Protein AF-A0A0P9Z796-F1 (afdb_monomer_lite)

Organism: NCBI:txid264459

Structure (mmCIF, N/CA/C/O backbone):
data_AF-A0A0P9Z796-F1
#
_entry.id   AF-A0A0P9Z796-F1
#
loop_
_atom_site.group_PDB
_atom_site.id
_atom_site.type_symbol
_atom_site.label_atom_id
_atom_site.label_alt_id
_atom_site.label_comp_id
_atom_site.label_asym_id
_atom_site.label_entity_id
_atom_site.label_seq_id
_atom_site.pdbx_PDB_ins_code
_atom_site.Cartn_x
_atom_site.Cartn_y
_atom_site.Cartn_z
_atom_site.occupancy
_atom_site.B_iso_or_equiv
_atom_site.auth_seq_id
_atom_site.auth_comp_id
_atom_site.auth_asym_id
_atom_site.auth_atom_id
_atom_site.pdbx_PDB_model_num
ATOM 1 N N . MET A 1 1 ? 4.044 5.656 -45.413 1.00 40.00 1 MET A N 1
ATOM 2 C CA . MET A 1 1 ? 4.943 5.404 -46.564 1.00 40.00 1 MET A CA 1
ATOM 3 C C . MET A 1 1 ? 6.039 4.350 -46.302 1.00 40.00 1 MET A C 1
ATOM 5 O O . MET A 1 1 ? 6.720 3.994 -47.246 1.00 40.00 1 MET A O 1
ATOM 9 N N . ALA A 1 2 ? 6.211 3.812 -45.079 1.00 45.47 2 ALA A N 1
ATOM 10 C CA . ALA A 1 2 ? 7.347 2.932 -44.734 1.00 45.47 2 ALA A CA 1
ATOM 11 C C . ALA A 1 2 ? 7.088 1.406 -44.809 1.00 45.47 2 ALA A C 1
ATOM 13 O O . ALA A 1 2 ? 8.033 0.627 -44.752 1.00 45.47 2 ALA A O 1
ATOM 14 N N . LEU A 1 3 ? 5.831 0.958 -44.920 1.00 49.03 3 LEU A N 1
ATOM 15 C CA . LEU A 1 3 ? 5.484 -0.473 -44.846 1.00 49.03 3 LEU A CA 1
ATOM 16 C C . LEU A 1 3 ? 5.638 -1.222 -46.181 1.00 49.03 3 LEU A C 1
ATOM 18 O O . LEU A 1 3 ? 5.893 -2.423 -46.188 1.00 49.03 3 LEU A O 1
ATOM 22 N N . THR A 1 4 ? 5.523 -0.532 -47.318 1.00 52.66 4 THR A N 1
ATOM 23 C CA . THR A 1 4 ? 5.583 -1.151 -48.655 1.00 52.66 4 THR A CA 1
ATOM 24 C C . THR A 1 4 ? 7.000 -1.506 -49.107 1.00 52.66 4 THR A C 1
ATOM 26 O O . THR A 1 4 ? 7.158 -2.404 -49.927 1.00 52.66 4 THR A O 1
ATOM 29 N N . SER A 1 5 ? 8.031 -0.869 -48.544 1.00 59.12 5 SER A N 1
ATOM 30 C CA . SER A 1 5 ? 9.447 -1.116 -48.858 1.00 59.12 5 SER A CA 1
ATOM 31 C C . SER A 1 5 ? 10.157 -2.044 -47.861 1.00 59.12 5 SER A C 1
ATOM 33 O O . SER A 1 5 ? 11.366 -2.239 -47.962 1.00 59.12 5 SER A O 1
ATOM 35 N N . ALA A 1 6 ? 9.442 -2.586 -46.869 1.00 61.12 6 ALA A N 1
ATOM 36 C CA . ALA A 1 6 ? 10.023 -3.466 -45.859 1.00 61.12 6 ALA A CA 1
ATOM 37 C C . ALA A 1 6 ? 10.136 -4.920 -46.373 1.00 61.12 6 ALA A C 1
ATOM 39 O O . ALA A 1 6 ? 9.179 -5.420 -46.981 1.00 61.12 6 ALA A O 1
ATOM 40 N N . PRO A 1 7 ? 11.262 -5.623 -46.112 1.00 69.81 7 PRO A N 1
ATOM 41 C CA . PRO A 1 7 ? 11.408 -7.050 -46.407 1.00 69.81 7 PRO A CA 1
ATOM 42 C C . PRO A 1 7 ? 10.243 -7.866 -45.822 1.00 69.81 7 PRO A C 1
ATOM 44 O O . PRO A 1 7 ? 9.742 -7.503 -44.756 1.00 69.81 7 PRO A O 1
ATOM 47 N N . PRO A 1 8 ? 9.819 -8.982 -46.448 1.00 68.44 8 PRO A N 1
ATOM 48 C CA . PRO A 1 8 ? 8.636 -9.738 -46.018 1.00 68.44 8 PRO A CA 1
ATOM 49 C C . PRO A 1 8 ? 8.707 -10.190 -44.549 1.00 68.44 8 PRO A C 1
ATOM 51 O O . PRO A 1 8 ? 7.705 -10.137 -43.850 1.00 68.44 8 PRO A O 1
ATOM 54 N N . VAL A 1 9 ? 9.908 -10.497 -44.046 1.00 71.00 9 VAL A N 1
ATOM 55 C CA . VAL A 1 9 ? 10.183 -10.889 -42.646 1.00 71.00 9 VAL A CA 1
ATOM 56 C C . VAL A 1 9 ? 9.890 -9.768 -41.627 1.00 71.00 9 VAL A C 1
ATOM 58 O O . VAL A 1 9 ? 9.749 -10.019 -40.432 1.00 71.00 9 VAL A O 1
ATOM 61 N N . MET A 1 10 ? 9.803 -8.516 -42.081 1.00 66.44 10 MET A N 1
ATOM 62 C CA . MET A 1 10 ? 9.694 -7.324 -41.231 1.00 66.44 10 MET A CA 1
ATOM 63 C C . MET A 1 10 ? 8.279 -6.749 -41.169 1.00 66.44 10 MET A C 1
ATOM 65 O O . MET A 1 10 ? 8.038 -5.845 -40.372 1.00 66.44 10 MET A O 1
ATOM 69 N N . ARG A 1 11 ? 7.346 -7.259 -41.984 1.00 68.56 11 ARG A N 1
ATOM 70 C CA . ARG A 1 11 ? 5.956 -6.774 -42.028 1.00 68.56 11 ARG A CA 1
ATOM 71 C C . ARG A 1 11 ? 5.172 -7.115 -40.761 1.00 68.56 11 ARG A C 1
ATOM 73 O O . ARG A 1 11 ? 4.346 -6.316 -40.339 1.00 68.56 11 ARG A O 1
ATOM 80 N N . ASP A 1 12 ? 5.520 -8.221 -40.108 1.00 74.31 12 ASP A N 1
ATOM 81 C CA . ASP A 1 12 ? 4.874 -8.686 -38.872 1.00 74.31 12 ASP A CA 1
ATOM 82 C C . ASP A 1 12 ? 5.489 -8.068 -37.602 1.00 74.31 12 ASP A C 1
ATOM 84 O O . ASP A 1 12 ? 5.214 -8.497 -36.480 1.00 74.31 12 ASP A O 1
ATOM 88 N N . LYS A 1 13 ? 6.388 -7.084 -37.745 1.00 73.88 13 LYS A N 1
ATOM 89 C CA . LYS A 1 13 ? 7.077 -6.442 -36.620 1.00 73.88 13 LYS A CA 1
ATOM 90 C C . LYS A 1 13 ? 6.497 -5.051 -36.363 1.00 73.88 13 LYS A C 1
ATOM 92 O O . LYS A 1 13 ? 6.542 -4.183 -37.225 1.00 73.88 13 LYS A O 1
ATOM 97 N N . LEU A 1 14 ? 6.028 -4.829 -35.132 1.00 72.06 14 LEU A N 1
ATOM 98 C CA . LEU A 1 14 ? 5.413 -3.570 -34.679 1.00 72.06 14 LEU A CA 1
ATOM 99 C C . LEU A 1 14 ? 6.369 -2.369 -34.694 1.00 72.06 14 LEU A C 1
ATOM 101 O O . LEU A 1 14 ? 5.973 -1.267 -35.059 1.00 72.06 14 LEU A O 1
ATOM 105 N N . PHE A 1 15 ? 7.630 -2.575 -34.311 1.00 75.56 15 PHE A N 1
ATOM 106 C CA . PHE A 1 15 ? 8.614 -1.499 -34.219 1.00 75.56 15 PHE A CA 1
ATOM 107 C C . PHE A 1 15 ? 9.790 -1.762 -35.164 1.00 75.56 15 PHE A C 1
ATOM 109 O O . PHE A 1 15 ? 10.608 -2.668 -34.945 1.00 75.56 15 PHE A O 1
ATOM 116 N N . ILE A 1 16 ? 9.881 -0.934 -36.206 1.00 80.38 16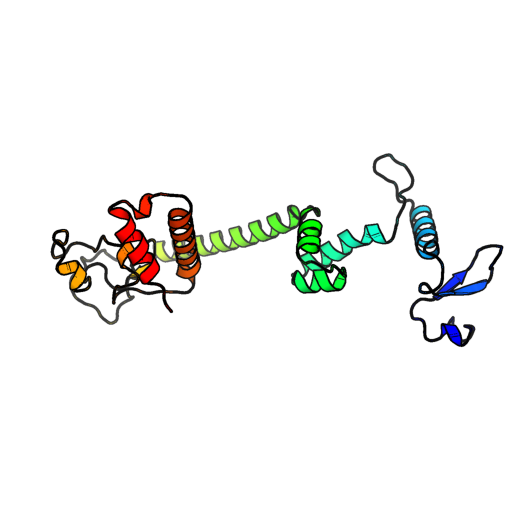 ILE A N 1
ATOM 117 C CA . ILE A 1 16 ? 10.935 -0.946 -37.225 1.00 80.38 16 ILE A CA 1
ATOM 118 C C . ILE A 1 16 ? 11.585 0.437 -37.336 1.00 80.38 16 ILE A C 1
ATOM 120 O O . ILE A 1 16 ? 10.930 1.458 -37.132 1.00 80.38 16 ILE A O 1
ATOM 124 N N . TRP A 1 17 ? 12.873 0.484 -37.672 1.00 76.50 17 TRP A N 1
ATOM 125 C CA . TRP A 1 17 ? 13.576 1.723 -38.004 1.00 76.50 17 TRP A CA 1
ATOM 126 C C . TRP A 1 17 ? 14.488 1.527 -39.210 1.00 76.50 17 TRP A C 1
ATOM 128 O O . TRP A 1 17 ? 14.926 0.418 -39.515 1.00 76.50 17 TRP A O 1
ATOM 138 N N . GLN A 1 18 ? 14.814 2.631 -39.874 1.00 79.06 18 GLN A N 1
ATOM 139 C CA . GLN A 1 18 ? 15.797 2.651 -40.945 1.00 79.06 18 GLN A CA 1
ATOM 140 C C . GLN A 1 18 ? 17.146 3.117 -40.400 1.00 79.06 18 GLN A C 1
ATOM 142 O O . GLN A 1 18 ? 17.256 4.186 -39.797 1.00 79.06 18 GLN A O 1
ATOM 147 N N . SER A 1 19 ? 18.176 2.295 -40.570 1.00 73.44 19 SER A N 1
ATOM 148 C CA . SER A 1 19 ? 19.513 2.596 -40.070 1.00 73.44 19 SER A CA 1
ATOM 149 C C . SER A 1 19 ? 20.192 3.690 -40.902 1.00 73.44 19 SER A C 1
ATOM 151 O O . SER A 1 19 ? 20.239 3.631 -42.130 1.00 73.44 19 SER A O 1
ATOM 153 N N . SER A 1 20 ? 20.779 4.671 -40.214 1.00 72.56 20 SER A N 1
ATOM 154 C CA . SER A 1 20 ? 21.621 5.726 -40.794 1.00 72.56 20 SER A CA 1
ATOM 155 C C . SER A 1 20 ? 23.123 5.437 -40.662 1.00 72.56 20 SER A C 1
ATOM 157 O O . SER A 1 20 ? 23.954 6.258 -41.047 1.00 72.56 20 SER A O 1
ATOM 159 N N . ALA A 1 21 ? 23.504 4.278 -40.112 1.00 70.62 21 ALA A N 1
ATOM 160 C CA . ALA A 1 21 ? 24.903 3.925 -39.900 1.00 70.62 21 ALA A CA 1
ATOM 161 C C . ALA A 1 21 ? 25.614 3.617 -41.225 1.00 70.62 21 ALA A C 1
ATOM 163 O O . ALA A 1 21 ? 25.101 2.863 -42.045 1.00 70.62 21 ALA A O 1
ATOM 164 N N . ARG A 1 22 ? 26.851 4.105 -41.387 1.00 71.50 22 ARG A N 1
ATOM 165 C CA . ARG A 1 22 ? 27.645 4.005 -42.630 1.00 71.50 22 ARG A CA 1
ATOM 166 C C . ARG A 1 22 ? 27.822 2.574 -43.171 1.00 71.50 22 ARG A C 1
ATOM 168 O O . ARG A 1 22 ? 27.920 2.399 -44.374 1.00 71.50 22 ARG A O 1
ATOM 175 N N . LYS A 1 23 ? 27.849 1.561 -42.292 1.00 73.12 23 LYS A N 1
ATOM 176 C CA . LYS A 1 23 ? 27.978 0.129 -42.650 1.00 73.12 23 LYS A CA 1
ATOM 177 C C . LYS A 1 23 ? 26.650 -0.579 -42.951 1.00 73.12 23 LYS A C 1
ATOM 179 O O . LYS A 1 23 ? 26.667 -1.705 -43.417 1.00 73.12 23 LYS A O 1
ATOM 184 N N . SER A 1 24 ? 25.520 0.043 -42.631 1.00 70.25 24 SER A N 1
ATOM 185 C CA . SER A 1 24 ? 24.178 -0.533 -42.791 1.00 70.25 24 SER A CA 1
ATOM 186 C C . SER A 1 24 ? 23.185 0.572 -43.127 1.00 70.25 24 SER A C 1
ATOM 188 O O . SER A 1 24 ? 22.182 0.765 -42.439 1.00 70.25 24 SER A O 1
ATOM 190 N N . PHE A 1 25 ? 23.557 1.402 -44.094 1.00 75.12 25 PHE A N 1
ATOM 191 C CA . PHE A 1 25 ? 22.804 2.588 -44.466 1.00 75.12 25 PHE A CA 1
ATOM 192 C C . PHE A 1 25 ? 21.545 2.161 -45.226 1.00 75.12 25 PHE A C 1
ATOM 194 O O . PHE A 1 25 ? 21.616 1.296 -46.091 1.00 75.12 25 PHE A O 1
ATOM 201 N N . MET A 1 26 ? 20.395 2.735 -44.871 1.00 76.00 26 MET A N 1
ATOM 202 C CA . MET A 1 26 ? 19.070 2.425 -45.428 1.00 76.00 26 MET A CA 1
ATOM 203 C C . MET A 1 26 ? 18.518 1.019 -45.155 1.00 76.00 26 MET A C 1
ATOM 205 O O . MET A 1 26 ? 17.379 0.746 -45.534 1.00 76.00 26 MET A O 1
ATOM 209 N N . GLU A 1 27 ? 19.239 0.163 -44.429 1.00 78.69 27 GLU A N 1
ATOM 210 C CA . GLU A 1 27 ? 18.705 -1.122 -43.978 1.00 78.69 27 GLU A CA 1
ATOM 211 C C . GLU A 1 27 ? 17.573 -0.916 -42.964 1.00 78.69 27 GLU A C 1
ATOM 213 O O . GLU A 1 27 ? 17.738 -0.220 -41.955 1.00 78.69 27 GLU A O 1
ATOM 218 N N . ILE A 1 28 ? 16.430 -1.558 -43.216 1.00 75.94 28 ILE A N 1
ATOM 219 C CA . ILE A 1 28 ? 15.298 -1.593 -42.288 1.00 75.94 28 ILE A CA 1
ATOM 220 C C . ILE A 1 28 ? 15.572 -2.683 -41.251 1.00 75.94 28 ILE A C 1
ATOM 222 O O . ILE A 1 28 ? 15.728 -3.855 -41.593 1.00 75.94 28 ILE A O 1
ATOM 226 N N . LYS A 1 29 ? 15.635 -2.290 -39.979 1.00 74.75 29 LYS A N 1
ATOM 227 C CA . LYS A 1 29 ? 15.889 -3.160 -38.824 1.00 74.75 29 LYS A CA 1
ATOM 228 C C . LYS A 1 29 ? 14.720 -3.090 -37.847 1.00 74.75 29 LYS A C 1
ATOM 230 O O . LYS A 1 29 ? 13.954 -2.133 -37.844 1.00 74.75 29 LYS A O 1
ATOM 235 N N . SER A 1 30 ? 14.558 -4.136 -37.043 1.00 74.00 30 SER A N 1
ATOM 236 C CA . SER A 1 30 ? 13.494 -4.243 -36.047 1.00 74.00 30 SER A CA 1
ATOM 237 C C . SER A 1 30 ? 14.101 -4.101 -34.662 1.00 74.00 30 SER A C 1
ATOM 239 O O . SER A 1 30 ? 15.187 -4.623 -34.406 1.00 74.00 30 SER A O 1
ATOM 241 N N . PHE A 1 31 ? 13.374 -3.457 -33.749 1.00 69.62 31 PHE A N 1
ATOM 242 C CA . PHE A 1 31 ? 13.755 -3.373 -32.332 1.00 69.62 31 PHE A CA 1
ATOM 243 C C . PHE A 1 31 ? 13.781 -4.718 -31.622 1.00 69.62 31 PHE A C 1
ATOM 245 O O . PHE A 1 31 ? 14.478 -4.838 -30.624 1.00 69.62 31 PHE A O 1
ATOM 252 N N . ALA A 1 32 ? 13.140 -5.746 -32.177 1.00 64.06 32 ALA A N 1
ATOM 253 C CA . ALA A 1 32 ? 13.237 -7.102 -31.651 1.00 64.06 32 ALA A CA 1
ATOM 254 C C . ALA A 1 32 ? 14.544 -7.823 -32.035 1.00 64.06 32 ALA A C 1
ATOM 256 O O . ALA A 1 32 ? 14.894 -8.818 -31.414 1.00 64.06 32 ALA A O 1
ATOM 257 N N . THR A 1 33 ? 15.238 -7.382 -33.090 1.00 60.50 33 THR A N 1
ATOM 258 C CA . THR A 1 33 ? 16.370 -8.121 -33.695 1.00 60.50 33 THR A CA 1
ATOM 259 C C . THR A 1 33 ? 17.661 -7.311 -33.732 1.00 60.50 33 THR A C 1
ATOM 261 O O . THR A 1 33 ? 18.749 -7.871 -33.861 1.00 60.50 33 THR A O 1
ATOM 264 N N . GLY A 1 34 ? 17.573 -5.985 -33.640 1.00 59.41 34 GLY A N 1
ATOM 265 C CA . GLY A 1 34 ? 18.746 -5.140 -33.508 1.00 59.41 34 GLY A CA 1
ATOM 266 C C . GLY A 1 34 ? 19.278 -5.184 -32.082 1.00 59.41 34 GLY A C 1
ATOM 267 O O . GLY A 1 34 ? 18.531 -4.967 -31.136 1.00 59.41 34 GLY A O 1
ATOM 268 N N . LYS A 1 35 ? 20.583 -5.448 -31.951 1.00 56.16 35 LYS A N 1
ATOM 269 C CA . LYS A 1 35 ? 21.320 -5.385 -30.680 1.00 56.16 35 LYS A CA 1
ATOM 270 C C . LYS A 1 35 ? 20.951 -4.118 -29.896 1.00 56.16 35 LYS A C 1
ATOM 272 O O . LYS A 1 35 ? 20.776 -3.063 -30.511 1.00 56.16 35 LYS A O 1
ATOM 277 N N . ASP A 1 36 ? 20.935 -4.233 -28.567 1.00 56.09 36 ASP A N 1
ATOM 278 C CA . ASP A 1 36 ? 20.481 -3.289 -27.520 1.00 56.09 36 ASP A CA 1
ATOM 279 C C . ASP A 1 36 ? 20.841 -1.790 -27.674 1.00 56.09 36 ASP A C 1
ATOM 281 O O . ASP A 1 36 ? 20.345 -0.937 -26.940 1.00 56.09 36 ASP A O 1
ATOM 285 N N . GLY A 1 37 ? 21.688 -1.420 -28.634 1.00 63.31 37 GLY A N 1
ATOM 286 C CA . GLY A 1 37 ? 22.164 -0.058 -28.852 1.00 63.31 37 GLY A CA 1
ATOM 287 C C . GLY A 1 37 ? 21.244 0.862 -29.660 1.00 63.31 37 GLY A C 1
ATOM 288 O O . GLY A 1 37 ? 21.399 2.074 -29.560 1.00 63.31 37 GLY A O 1
ATOM 289 N N . ALA A 1 38 ? 20.292 0.363 -30.457 1.00 71.31 38 ALA A N 1
ATOM 290 C CA . ALA A 1 38 ? 19.536 1.232 -31.376 1.00 71.31 38 ALA A CA 1
ATOM 291 C C . ALA A 1 38 ? 18.620 2.243 -30.665 1.00 71.31 38 ALA A C 1
ATOM 293 O O . ALA A 1 38 ? 18.607 3.428 -31.004 1.00 71.31 38 ALA A O 1
ATOM 294 N N . LEU A 1 39 ? 17.902 1.781 -29.638 1.00 74.25 39 LEU A N 1
ATOM 295 C CA . LEU A 1 39 ? 17.101 2.631 -28.755 1.00 74.25 39 LEU A CA 1
ATOM 296 C C . LEU A 1 39 ? 17.990 3.621 -27.993 1.00 74.25 39 LEU A C 1
ATOM 298 O O . LEU A 1 39 ? 17.670 4.804 -27.931 1.00 74.25 39 LEU A O 1
ATOM 302 N N . GLY A 1 40 ? 19.139 3.166 -27.487 1.00 75.62 40 GLY A N 1
ATOM 303 C CA . GLY A 1 40 ? 20.108 4.032 -26.812 1.00 75.62 40 GLY A CA 1
ATOM 304 C C . GLY A 1 40 ? 20.631 5.155 -27.712 1.00 75.62 40 GLY A C 1
ATOM 305 O O . GLY A 1 40 ? 20.636 6.313 -27.310 1.00 75.62 40 GLY A O 1
ATOM 306 N N . VAL A 1 41 ? 20.993 4.845 -28.961 1.00 76.50 41 VAL A N 1
ATOM 307 C CA . VAL A 1 41 ? 21.469 5.838 -29.940 1.00 76.50 41 VAL A CA 1
ATOM 308 C C . VAL A 1 41 ? 20.374 6.845 -30.293 1.00 76.50 41 VAL A C 1
ATOM 310 O O . VAL A 1 41 ? 20.639 8.046 -30.350 1.00 76.50 41 VAL A O 1
ATOM 313 N N . ALA A 1 42 ? 19.138 6.384 -30.501 1.00 78.75 42 ALA A N 1
ATOM 314 C CA . ALA A 1 42 ? 18.012 7.265 -30.799 1.00 78.75 42 ALA A CA 1
ATOM 315 C C . ALA A 1 42 ? 17.717 8.231 -29.638 1.00 78.75 42 ALA A C 1
ATOM 317 O O . ALA A 1 42 ? 17.533 9.431 -29.862 1.00 78.75 42 ALA A O 1
ATOM 318 N N . PHE A 1 43 ? 17.729 7.729 -28.401 1.00 81.00 43 PHE A N 1
ATOM 319 C CA . PHE A 1 43 ? 17.504 8.531 -27.200 1.00 81.00 43 PHE A CA 1
ATOM 320 C C . PHE A 1 43 ? 18.656 9.502 -26.916 1.00 81.00 43 PHE A C 1
ATOM 322 O O . PHE A 1 43 ? 18.400 10.663 -26.601 1.00 81.00 43 PHE A O 1
ATOM 329 N N . ALA A 1 44 ? 19.908 9.088 -27.123 1.00 78.88 44 ALA A N 1
ATOM 330 C CA . ALA A 1 44 ? 21.067 9.971 -27.012 1.00 78.88 44 ALA A CA 1
ATOM 331 C C . ALA A 1 44 ? 21.015 11.109 -28.049 1.00 78.88 44 ALA A C 1
ATOM 333 O O . ALA A 1 44 ? 21.225 12.278 -27.720 1.00 78.88 44 ALA A O 1
ATOM 334 N N . ALA A 1 45 ? 20.660 10.796 -29.300 1.00 80.94 45 ALA A N 1
ATOM 335 C CA . ALA A 1 45 ? 20.469 11.802 -30.344 1.00 80.94 45 ALA A CA 1
ATOM 336 C C . ALA A 1 45 ? 19.292 12.743 -30.035 1.00 80.94 45 ALA A C 1
ATOM 338 O O . ALA A 1 45 ? 19.350 13.938 -30.333 1.00 80.94 45 ALA A O 1
ATOM 339 N N . TYR A 1 46 ? 18.215 12.229 -29.436 1.00 84.06 46 TYR A N 1
ATOM 340 C CA . TYR A 1 46 ? 17.094 13.045 -28.975 1.00 84.06 46 TYR A CA 1
ATOM 341 C C . TYR A 1 46 ? 17.505 13.997 -27.845 1.00 84.06 46 TYR A C 1
ATOM 343 O O . TYR A 1 46 ? 17.262 15.198 -27.959 1.00 84.06 46 TYR A O 1
ATOM 351 N N . GLY A 1 47 ? 18.201 13.496 -26.821 1.00 84.06 47 GLY A N 1
ATOM 352 C CA . GLY A 1 47 ? 18.678 14.305 -25.698 1.00 84.06 47 GLY A CA 1
ATOM 353 C C . GLY A 1 47 ? 19.629 15.418 -26.132 1.00 84.06 47 GLY A C 1
ATOM 354 O O . GLY A 1 47 ? 19.451 16.565 -25.728 1.00 84.06 47 GLY A O 1
ATOM 355 N N . LYS A 1 48 ? 20.554 15.122 -27.056 1.00 82.75 48 LYS A N 1
ATOM 356 C CA . LYS A 1 48 ? 21.458 16.129 -27.631 1.00 82.75 48 LYS A CA 1
ATOM 357 C C . LYS A 1 48 ? 20.712 17.209 -28.419 1.00 82.75 48 LYS A C 1
ATOM 359 O O . LYS A 1 48 ? 21.044 18.381 -28.298 1.00 82.75 48 LYS A O 1
ATOM 364 N N . ARG A 1 49 ? 19.698 16.838 -29.212 1.00 84.94 49 ARG A N 1
ATOM 365 C CA . ARG A 1 49 ? 18.888 17.805 -29.981 1.00 84.94 49 ARG A CA 1
ATOM 366 C C . ARG A 1 49 ? 18.044 18.715 -29.095 1.00 84.94 49 ARG A C 1
ATOM 368 O O . ARG A 1 49 ? 17.823 19.862 -29.460 1.00 84.94 49 ARG A O 1
ATOM 375 N N . LYS A 1 50 ? 17.537 18.195 -27.976 1.00 85.88 50 LYS A N 1
ATOM 376 C CA . LYS A 1 50 ? 16.715 18.955 -27.025 1.00 85.88 50 LYS A CA 1
ATOM 377 C C . LYS A 1 50 ? 17.531 19.683 -25.957 1.00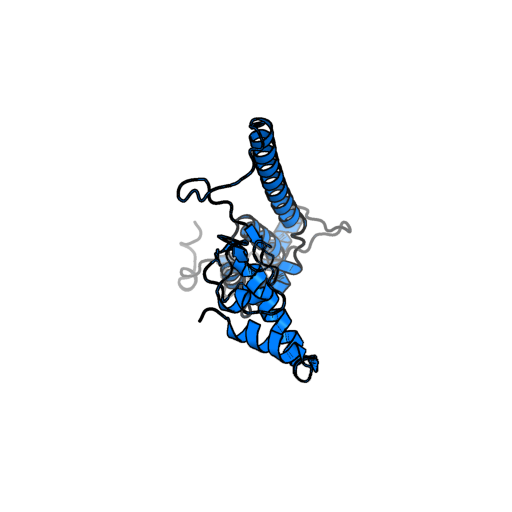 85.88 50 LYS A C 1
ATOM 379 O O . LYS A 1 50 ? 16.954 20.470 -25.220 1.00 85.88 50 LYS A O 1
ATOM 384 N N . GLY A 1 51 ? 18.845 19.456 -25.902 1.00 84.31 51 GLY A N 1
ATOM 385 C CA . GLY A 1 51 ? 19.739 20.137 -24.970 1.00 84.31 51 GLY A CA 1
ATOM 386 C C . GLY A 1 51 ? 19.504 19.748 -23.511 1.00 84.31 51 GLY A C 1
ATOM 387 O O . GLY A 1 51 ? 19.651 20.595 -22.639 1.00 84.31 51 GLY A O 1
ATOM 388 N N . PHE A 1 52 ? 19.114 18.498 -23.231 1.00 85.12 52 PHE A N 1
ATOM 389 C CA . PHE A 1 52 ? 18.951 18.054 -21.845 1.00 85.12 52 PHE A CA 1
ATOM 390 C C . PHE A 1 52 ? 20.304 18.007 -21.137 1.00 85.12 52 PHE A C 1
ATOM 392 O O . PHE A 1 52 ? 21.215 17.307 -21.586 1.00 85.12 52 PHE A O 1
ATOM 399 N N . MET A 1 53 ? 20.400 18.720 -20.018 1.00 84.06 53 MET A N 1
ATOM 400 C CA . MET A 1 53 ? 21.576 18.753 -19.155 1.00 84.06 53 MET A CA 1
ATOM 401 C C . MET A 1 53 ? 21.266 18.071 -17.823 1.00 84.06 53 MET A C 1
ATOM 403 O O . MET A 1 53 ? 20.111 18.013 -1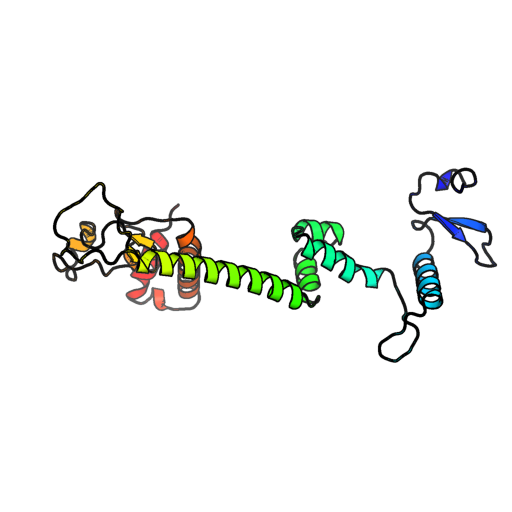7.397 1.00 84.06 53 MET A O 1
ATOM 407 N N . ASP A 1 54 ? 22.287 17.512 -17.190 1.00 81.62 54 ASP A N 1
ATOM 408 C CA . ASP A 1 54 ? 22.221 17.035 -15.816 1.00 81.62 54 ASP A CA 1
ATOM 409 C C . ASP A 1 54 ? 22.445 18.178 -14.812 1.00 81.62 54 ASP A C 1
ATOM 411 O O . ASP A 1 54 ? 22.709 19.326 -15.181 1.00 81.62 54 ASP A O 1
ATOM 415 N N . SER A 1 55 ? 22.353 17.858 -13.521 1.00 81.00 55 SER A N 1
ATOM 416 C CA . SER A 1 55 ? 22.547 18.813 -12.423 1.00 81.00 55 SER A CA 1
ATOM 417 C C . SER A 1 55 ? 23.954 19.425 -12.368 1.00 81.00 55 SER A C 1
ATOM 419 O O . SER A 1 55 ? 24.148 20.433 -11.696 1.00 81.00 55 SER A O 1
ATOM 421 N N . ASN A 1 56 ? 24.924 18.840 -13.075 1.00 82.12 56 ASN A N 1
ATOM 422 C CA . ASN A 1 56 ? 26.312 19.290 -13.146 1.00 82.12 56 ASN A CA 1
ATOM 423 C C . ASN A 1 56 ? 26.603 20.055 -14.452 1.00 82.12 56 ASN A C 1
ATOM 425 O O . ASN A 1 56 ? 27.759 20.370 -14.739 1.00 82.12 56 ASN A O 1
ATOM 429 N N . GLY A 1 57 ? 25.574 20.335 -15.262 1.00 80.38 57 GLY A N 1
ATOM 430 C CA . GLY A 1 57 ? 25.699 21.031 -16.543 1.00 80.38 57 GLY A CA 1
ATOM 431 C C . GLY A 1 57 ? 26.261 20.173 -17.681 1.00 80.38 57 GLY A C 1
ATOM 432 O O . GLY A 1 57 ? 26.626 20.716 -18.723 1.00 80.38 57 GLY A O 1
ATOM 433 N N . GLN A 1 58 ? 26.344 18.851 -17.511 1.00 82.25 58 GLN A N 1
ATOM 434 C CA . GLN A 1 58 ? 26.796 17.919 -18.545 1.00 82.25 58 GLN A CA 1
ATOM 435 C C . GLN A 1 58 ? 25.615 17.379 -19.363 1.00 82.25 58 GLN A C 1
ATOM 437 O O . GLN A 1 58 ? 24.491 17.317 -18.863 1.00 82.25 58 GLN A O 1
ATOM 442 N N . PRO A 1 59 ? 25.832 16.932 -20.614 1.00 78.19 59 PRO A N 1
ATOM 443 C CA . PRO A 1 59 ? 24.775 16.341 -21.428 1.00 78.19 59 PRO A CA 1
ATOM 444 C C . PRO A 1 59 ? 24.148 15.112 -20.756 1.00 78.19 59 PRO A C 1
ATOM 446 O O . PRO A 1 59 ? 24.828 14.129 -20.454 1.00 78.19 59 PRO A O 1
ATOM 449 N N . LEU A 1 60 ? 22.829 15.141 -20.571 1.00 80.75 60 LEU A N 1
ATOM 450 C CA . LEU A 1 60 ? 22.094 14.068 -19.913 1.00 80.75 60 LEU A CA 1
ATOM 451 C C . LEU A 1 60 ? 22.103 12.800 -20.778 1.00 80.75 60 LEU A C 1
ATOM 453 O O . LEU A 1 60 ? 21.546 12.777 -21.880 1.00 80.75 60 LEU A O 1
ATOM 457 N N . ASN A 1 61 ? 22.670 11.707 -20.258 1.00 76.31 61 ASN A N 1
ATOM 458 C CA . ASN A 1 61 ? 22.584 10.401 -20.911 1.00 76.31 61 ASN A CA 1
ATOM 459 C C . ASN A 1 61 ? 21.171 9.813 -20.743 1.00 76.31 61 ASN A C 1
ATOM 461 O O . ASN A 1 61 ? 20.870 9.106 -19.775 1.00 76.31 61 ASN A O 1
ATOM 465 N N . LEU A 1 62 ? 20.282 10.167 -21.671 1.00 79.00 62 LEU A N 1
ATOM 466 C CA . LEU A 1 62 ? 18.898 9.718 -21.683 1.00 79.00 62 LEU A CA 1
ATOM 467 C C . LEU A 1 62 ? 18.830 8.257 -22.146 1.00 79.00 62 LEU A C 1
ATOM 469 O O . LEU A 1 62 ? 19.158 7.938 -23.287 1.00 79.00 62 LEU A O 1
ATOM 473 N N . THR A 1 63 ? 18.363 7.372 -21.269 1.00 78.81 63 THR A N 1
ATOM 474 C CA . THR A 1 63 ? 18.095 5.967 -21.596 1.00 78.81 63 THR A CA 1
ATOM 475 C C . THR A 1 63 ? 16.602 5.668 -21.458 1.00 78.81 63 THR A C 1
ATOM 477 O O . THR A 1 63 ? 15.937 6.285 -20.624 1.00 78.81 63 THR A O 1
ATOM 480 N N . PRO A 1 64 ? 16.050 4.696 -22.211 1.00 76.38 64 PRO A N 1
ATOM 481 C CA . PRO A 1 64 ? 14.635 4.327 -22.100 1.00 76.38 64 PRO A CA 1
ATOM 482 C C . PRO A 1 64 ? 14.216 3.937 -20.675 1.00 76.38 64 PRO A C 1
ATOM 484 O O . PRO A 1 64 ? 13.096 4.204 -20.253 1.00 76.38 64 PRO A O 1
ATOM 487 N N . ALA A 1 65 ? 15.134 3.352 -19.898 1.00 79.19 65 ALA A N 1
ATOM 488 C CA . ALA A 1 65 ? 14.887 2.978 -18.509 1.00 79.19 65 ALA A CA 1
ATOM 489 C C . ALA A 1 65 ? 14.561 4.183 -17.606 1.00 79.19 65 ALA A C 1
ATOM 491 O O . ALA A 1 65 ? 13.813 4.022 -16.645 1.00 79.19 65 ALA A O 1
ATOM 492 N N . ARG A 1 66 ? 15.061 5.387 -17.928 1.00 78.69 66 ARG A N 1
ATOM 493 C CA . ARG A 1 66 ? 14.780 6.616 -17.165 1.00 78.69 66 ARG A CA 1
ATOM 494 C C . ARG A 1 66 ? 13.349 7.125 -17.323 1.00 78.69 66 ARG A C 1
ATOM 496 O O . ARG A 1 66 ? 12.930 7.937 -16.512 1.00 78.69 66 ARG A O 1
ATOM 503 N N . LEU A 1 67 ? 12.607 6.651 -18.324 1.00 83.75 67 LEU A N 1
ATOM 504 C CA . LEU A 1 67 ? 11.192 6.993 -18.488 1.00 83.75 67 LEU A CA 1
ATOM 505 C C . LEU A 1 67 ? 10.269 6.136 -17.617 1.00 83.75 67 LEU A C 1
ATOM 507 O O . LEU A 1 67 ? 9.124 6.520 -17.396 1.00 83.75 67 LEU A O 1
ATOM 511 N N . ARG A 1 68 ? 10.747 4.985 -17.117 1.00 85.25 68 ARG A N 1
ATOM 512 C CA . ARG A 1 68 ? 9.922 4.078 -16.308 1.00 85.25 68 ARG A CA 1
ATOM 513 C C . ARG A 1 68 ? 9.376 4.754 -15.047 1.00 85.25 68 ARG A C 1
ATOM 515 O O . ARG A 1 68 ? 8.173 4.649 -14.862 1.00 85.25 68 ARG A O 1
ATOM 522 N N . PRO A 1 69 ? 10.173 5.481 -14.235 1.00 84.12 69 PRO A N 1
ATOM 523 C CA . PRO A 1 69 ? 9.640 6.146 -13.049 1.00 84.12 69 PRO A CA 1
ATOM 524 C C . PRO A 1 69 ? 8.498 7.106 -13.381 1.00 84.12 69 PRO A C 1
ATOM 526 O O . PRO A 1 69 ? 7.436 6.989 -12.794 1.00 84.12 69 PRO A O 1
ATOM 529 N N . SER A 1 70 ? 8.668 7.976 -14.384 1.00 83.06 70 SER A N 1
ATOM 530 C CA . SER A 1 70 ? 7.630 8.932 -14.796 1.00 83.06 70 SER A CA 1
ATOM 531 C C . SER A 1 70 ? 6.350 8.247 -15.272 1.00 83.06 70 SER A C 1
ATOM 533 O O . SER A 1 70 ? 5.258 8.683 -14.928 1.00 83.06 70 SER A O 1
ATOM 535 N N . PHE A 1 71 ? 6.480 7.157 -16.030 1.00 88.25 71 PHE A N 1
ATOM 536 C CA . PHE A 1 71 ? 5.330 6.373 -16.468 1.00 88.25 71 PHE A CA 1
ATOM 537 C C . PHE A 1 71 ? 4.610 5.705 -15.290 1.00 88.25 71 PHE A C 1
ATOM 539 O O . PHE A 1 71 ? 3.386 5.714 -15.238 1.00 88.25 71 PHE A O 1
ATOM 546 N N . ILE A 1 72 ? 5.346 5.163 -14.315 1.00 88.06 72 ILE A N 1
ATOM 547 C CA . ILE A 1 72 ? 4.723 4.574 -13.125 1.00 88.06 72 ILE A CA 1
ATOM 548 C C . ILE A 1 72 ? 4.088 5.643 -12.234 1.00 88.06 72 ILE A C 1
ATOM 550 O O . ILE A 1 72 ? 3.004 5.395 -11.716 1.00 88.06 72 ILE A O 1
ATOM 554 N N . SER A 1 73 ? 4.685 6.831 -12.108 1.00 84.12 73 SER A N 1
ATOM 555 C CA . SER A 1 73 ? 4.058 7.958 -11.410 1.00 84.12 73 SER A CA 1
ATOM 556 C C . SER A 1 73 ? 2.679 8.280 -11.984 1.00 84.12 73 SER A C 1
ATOM 558 O O . SER A 1 73 ? 1.724 8.381 -11.226 1.00 84.12 73 SER A O 1
ATOM 560 N N . GLU A 1 74 ? 2.545 8.334 -13.311 1.00 86.81 74 GLU A N 1
ATOM 561 C CA . GLU A 1 74 ? 1.260 8.574 -13.982 1.00 86.81 74 GLU A CA 1
ATOM 562 C C . GLU A 1 74 ? 0.228 7.464 -13.698 1.00 86.81 74 GLU A C 1
ATOM 564 O O . GLU A 1 74 ? -0.961 7.738 -13.536 1.00 86.81 74 GLU A O 1
ATOM 569 N N . LEU A 1 75 ? 0.658 6.199 -13.613 1.00 90.19 75 LEU A N 1
ATOM 570 C CA . LEU A 1 75 ? -0.232 5.085 -13.259 1.00 90.19 75 LEU A CA 1
ATOM 571 C C . LEU A 1 75 ? -0.688 5.157 -11.796 1.00 90.19 75 LEU A C 1
ATOM 573 O O . LEU A 1 75 ? -1.853 4.897 -11.505 1.00 90.19 75 LEU A O 1
ATOM 577 N N . VAL A 1 76 ? 0.214 5.530 -10.887 1.00 87.12 76 VAL A N 1
ATOM 578 C CA . VAL A 1 76 ? -0.101 5.713 -9.463 1.00 87.12 76 VAL A CA 1
ATOM 579 C C . VAL A 1 76 ? -1.061 6.889 -9.265 1.00 87.12 76 VAL A C 1
ATOM 581 O O . VAL A 1 76 ? -2.007 6.783 -8.488 1.00 87.12 76 VAL A O 1
ATOM 584 N N . GLU A 1 77 ? -0.875 7.989 -9.999 1.00 83.94 77 GLU A N 1
ATOM 585 C CA . GLU A 1 77 ? -1.792 9.138 -9.988 1.00 83.94 77 GLU A CA 1
ATOM 586 C C . GLU A 1 77 ? -3.202 8.776 -10.465 1.00 83.94 77 GLU A C 1
ATOM 588 O O . GLU A 1 77 ? -4.177 9.338 -9.975 1.00 83.94 77 GLU A O 1
ATOM 593 N N . ARG A 1 78 ? -3.318 7.815 -11.387 1.00 88.44 78 ARG A N 1
ATOM 594 C CA . ARG A 1 78 ? -4.597 7.290 -11.890 1.00 88.44 78 ARG A CA 1
ATOM 595 C C . ARG A 1 78 ? -5.212 6.191 -11.022 1.00 88.44 78 ARG A C 1
ATOM 597 O O . ARG A 1 78 ? -6.162 5.552 -11.465 1.00 88.44 78 ARG A O 1
ATOM 604 N N . ASP A 1 79 ? -4.671 5.948 -9.829 1.00 86.25 79 ASP A N 1
ATOM 605 C CA . ASP A 1 79 ? -5.154 4.919 -8.900 1.00 86.25 79 ASP A CA 1
ATOM 606 C C . ASP A 1 79 ? -5.179 3.499 -9.500 1.00 86.25 79 ASP A C 1
ATOM 608 O O . ASP A 1 79 ? -6.002 2.654 -9.146 1.00 86.25 79 ASP A O 1
ATOM 612 N N . VAL A 1 80 ? -4.236 3.206 -10.403 1.00 91.06 80 VAL A N 1
ATOM 613 C CA . VAL A 1 80 ? -4.074 1.861 -10.968 1.00 91.06 80 VAL A CA 1
ATOM 614 C C . VAL A 1 80 ? -3.608 0.900 -9.866 1.00 91.06 80 VAL A C 1
ATOM 616 O O . VAL A 1 80 ? -2.652 1.206 -9.143 1.00 91.06 80 VAL A O 1
ATOM 619 N N . PRO A 1 81 ? -4.221 -0.290 -9.721 1.00 91.50 81 PRO A N 1
ATOM 620 C CA . PRO A 1 81 ? -3.860 -1.213 -8.656 1.00 91.50 81 PRO A CA 1
ATOM 621 C C . PRO A 1 81 ? -2.424 -1.726 -8.815 1.00 91.50 81 PRO A C 1
ATOM 623 O O . PRO A 1 81 ? -1.950 -2.034 -9.911 1.00 91.50 81 PRO A O 1
ATOM 626 N N . VAL A 1 82 ? -1.735 -1.916 -7.686 1.00 90.12 82 VAL A N 1
ATOM 627 C CA . VAL A 1 82 ? -0.314 -2.322 -7.643 1.00 90.12 82 VAL A CA 1
ATOM 628 C C . VAL A 1 82 ? -0.051 -3.628 -8.405 1.00 90.12 82 VAL A C 1
ATOM 630 O O . VAL A 1 82 ? 1.017 -3.810 -8.986 1.00 90.12 82 VAL A O 1
ATOM 633 N N . ARG A 1 83 ? -1.033 -4.537 -8.458 1.00 91.00 83 ARG A N 1
ATOM 634 C CA . ARG A 1 83 ? -0.928 -5.799 -9.207 1.00 91.00 83 ARG A CA 1
ATOM 635 C C . ARG A 1 83 ? -0.893 -5.585 -10.725 1.00 91.00 83 ARG A C 1
ATOM 637 O O . ARG A 1 83 ? -0.177 -6.303 -11.418 1.00 91.00 83 ARG A O 1
ATOM 644 N N . GLU A 1 84 ? -1.622 -4.600 -11.242 1.00 93.00 84 GLU A N 1
ATOM 645 C CA . GLU A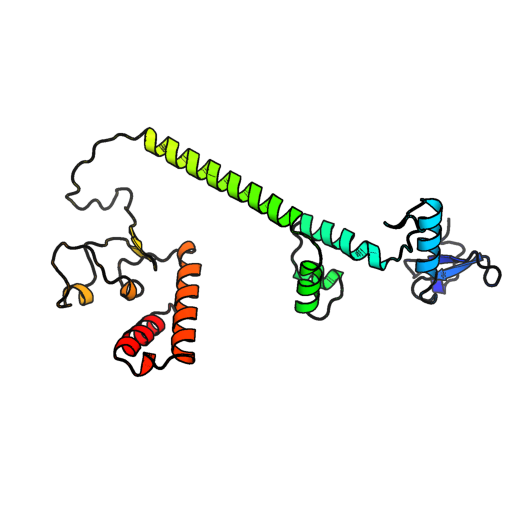 1 84 ? -1.549 -4.217 -12.658 1.00 93.00 84 GLU A CA 1
ATOM 646 C C . GLU A 1 84 ? -0.225 -3.521 -12.961 1.00 93.00 84 GLU A C 1
ATOM 648 O O . GLU A 1 84 ? 0.441 -3.862 -13.937 1.00 93.00 84 GLU A O 1
ATOM 653 N N . ILE A 1 85 ? 0.223 -2.634 -12.068 1.00 91.75 85 ILE A N 1
ATOM 654 C CA . ILE A 1 85 ? 1.547 -2.004 -12.158 1.00 91.75 85 ILE A CA 1
ATOM 655 C C . ILE A 1 85 ? 2.654 -3.072 -12.198 1.00 91.75 85 ILE A C 1
ATOM 657 O O . ILE A 1 85 ? 3.569 -2.985 -13.018 1.00 91.75 85 ILE A O 1
ATOM 661 N N . GLN A 1 86 ? 2.551 -4.119 -11.373 1.00 93.25 86 GLN A N 1
ATOM 662 C CA . GLN A 1 86 ? 3.472 -5.259 -11.383 1.00 93.25 86 GLN A CA 1
ATOM 663 C C . GLN A 1 86 ? 3.508 -5.952 -12.755 1.00 93.25 86 GLN A C 1
ATOM 665 O O . GLN A 1 86 ? 4.595 -6.242 -13.264 1.00 93.25 86 GLN A O 1
ATOM 670 N N . LEU A 1 87 ? 2.339 -6.228 -13.346 1.00 92.50 87 LEU A N 1
ATOM 671 C CA . LEU A 1 87 ? 2.227 -6.867 -14.661 1.00 92.50 87 LEU A CA 1
ATOM 672 C C . LEU A 1 87 ? 2.848 -5.999 -15.760 1.00 92.50 87 LEU A C 1
ATOM 674 O O . LEU A 1 87 ? 3.615 -6.504 -16.576 1.00 92.50 87 LEU A O 1
ATOM 678 N N . ILE A 1 88 ? 2.575 -4.694 -15.738 1.00 90.75 88 ILE A N 1
ATOM 679 C CA . ILE A 1 88 ? 3.107 -3.715 -16.694 1.00 90.75 88 ILE A CA 1
ATOM 680 C C . ILE A 1 88 ? 4.636 -3.610 -16.596 1.00 90.75 88 ILE A C 1
ATOM 682 O O . ILE A 1 88 ? 5.325 -3.536 -17.614 1.00 90.75 88 ILE A O 1
ATOM 686 N N . LEU A 1 89 ? 5.185 -3.636 -15.379 1.00 89.06 89 LEU A N 1
ATOM 687 C CA . LEU A 1 89 ? 6.631 -3.631 -15.142 1.00 89.06 89 LEU A CA 1
ATOM 688 C C . LEU A 1 89 ? 7.304 -4.975 -15.457 1.00 89.06 89 LEU A C 1
ATOM 690 O O . LEU A 1 89 ? 8.529 -5.032 -15.570 1.00 89.06 89 LEU A O 1
ATOM 694 N N . GLY A 1 90 ? 6.530 -6.054 -15.591 1.00 90.75 90 GLY A N 1
ATOM 695 C CA . GLY A 1 90 ? 7.053 -7.405 -15.783 1.00 90.75 90 GLY A CA 1
ATOM 696 C C . GLY A 1 90 ? 7.789 -7.945 -14.553 1.00 90.75 90 GLY A C 1
ATOM 697 O O . GLY A 1 90 ? 8.688 -8.777 -14.677 1.00 90.75 90 GLY A O 1
ATOM 698 N N . HIS A 1 91 ? 7.453 -7.462 -13.354 1.00 93.75 91 HIS A N 1
ATOM 699 C CA . HIS A 1 91 ? 8.080 -7.924 -12.121 1.00 93.75 91 HIS A CA 1
ATOM 700 C C . HIS A 1 91 ? 7.510 -9.279 -11.693 1.00 93.75 91 HIS A C 1
ATOM 702 O O . HIS A 1 91 ? 6.312 -9.432 -11.448 1.00 93.75 91 HIS A O 1
ATOM 708 N N . LYS A 1 92 ? 8.393 -10.268 -11.532 1.00 92.88 92 LYS A N 1
ATOM 709 C CA . LYS A 1 92 ? 8.011 -11.618 -11.092 1.00 92.88 92 LYS A CA 1
ATOM 710 C C . LYS A 1 92 ? 7.408 -11.630 -9.683 1.00 92.88 92 LYS A C 1
ATOM 712 O O . LYS A 1 92 ? 6.468 -12.374 -9.422 1.00 92.88 92 LYS A O 1
ATOM 717 N N . HIS A 1 93 ? 7.954 -10.807 -8.796 1.00 94.12 93 HIS A N 1
ATOM 718 C CA . HIS A 1 93 ? 7.635 -10.767 -7.374 1.00 94.12 93 HIS A CA 1
ATOM 719 C C . HIS A 1 93 ? 6.993 -9.423 -7.015 1.00 94.12 93 HIS A C 1
ATOM 721 O O . HIS A 1 93 ? 7.419 -8.372 -7.507 1.00 94.12 93 HIS A O 1
ATOM 727 N N . ILE A 1 94 ? 5.958 -9.452 -6.173 1.00 91.94 94 ILE A N 1
ATOM 728 C CA . ILE A 1 94 ? 5.242 -8.237 -5.759 1.00 91.94 94 ILE A CA 1
ATOM 729 C C . ILE A 1 94 ? 6.144 -7.351 -4.896 1.00 91.94 94 ILE A C 1
ATOM 731 O O . ILE A 1 94 ? 6.131 -6.133 -5.040 1.00 91.94 94 ILE A O 1
ATOM 735 N N . GLU A 1 95 ? 7.021 -7.965 -4.104 1.00 93.06 95 GLU A N 1
ATOM 736 C CA . GLU A 1 95 ? 8.008 -7.307 -3.253 1.00 93.06 95 GLU A CA 1
ATOM 737 C C . GLU A 1 95 ? 8.945 -6.413 -4.073 1.00 93.06 95 GLU A C 1
ATOM 739 O O . GLU A 1 95 ? 9.302 -5.321 -3.646 1.00 93.06 95 GLU A O 1
ATOM 744 N N . THR A 1 96 ? 9.300 -6.832 -5.295 1.00 90.25 96 THR A N 1
ATOM 745 C CA . THR A 1 96 ? 10.117 -6.022 -6.215 1.00 90.25 96 THR A CA 1
ATOM 746 C C . THR A 1 96 ? 9.374 -4.775 -6.683 1.00 90.25 96 THR A C 1
ATOM 748 O O . THR A 1 96 ? 9.983 -3.726 -6.867 1.00 90.25 96 THR A O 1
ATOM 751 N N . THR A 1 97 ? 8.058 -4.879 -6.868 1.00 90.69 97 THR A N 1
ATOM 752 C CA . THR A 1 97 ? 7.215 -3.745 -7.264 1.00 90.69 97 THR A CA 1
ATOM 753 C C . THR A 1 97 ? 7.037 -2.778 -6.107 1.00 90.69 97 THR A C 1
ATOM 755 O O . THR A 1 97 ? 7.230 -1.586 -6.303 1.00 90.69 97 THR A O 1
ATOM 758 N N . LEU A 1 98 ? 6.764 -3.285 -4.904 1.00 89.44 98 LEU A N 1
ATOM 759 C CA . LEU A 1 98 ? 6.653 -2.469 -3.695 1.00 89.44 98 LEU A CA 1
ATOM 760 C C . LEU A 1 98 ? 7.964 -1.732 -3.400 1.00 89.44 98 LEU A C 1
ATOM 762 O O . LEU A 1 98 ? 7.969 -0.511 -3.343 1.00 89.44 98 LEU A O 1
ATOM 766 N N . ALA A 1 99 ? 9.100 -2.435 -3.382 1.00 86.81 99 ALA A N 1
ATOM 767 C CA . ALA A 1 99 ? 10.405 -1.807 -3.171 1.00 86.81 99 ALA A CA 1
ATOM 768 C C . ALA A 1 99 ? 10.783 -0.799 -4.275 1.00 86.81 99 ALA A C 1
ATOM 770 O O . ALA A 1 99 ? 11.568 0.120 -4.041 1.00 86.81 99 ALA A O 1
ATOM 771 N N . TYR A 1 100 ? 10.272 -0.979 -5.498 1.00 85.00 100 TYR A N 1
ATOM 772 C CA . TYR A 1 100 ? 10.451 -0.014 -6.582 1.00 85.00 100 TYR A CA 1
ATOM 773 C C . TYR A 1 100 ? 9.594 1.240 -6.373 1.00 85.00 100 TYR A C 1
ATOM 775 O O . TYR A 1 100 ? 10.104 2.344 -6.551 1.00 85.00 100 TYR A O 1
ATOM 783 N N . LEU A 1 101 ? 8.330 1.071 -5.968 1.00 86.50 101 LEU A N 1
ATOM 784 C CA . LEU A 1 101 ? 7.417 2.163 -5.626 1.00 86.50 101 LEU A CA 1
ATOM 785 C C . LEU A 1 101 ? 7.922 2.962 -4.418 1.00 86.50 101 LEU A C 1
ATOM 787 O O . LEU A 1 101 ? 7.945 4.182 -4.489 1.00 86.50 101 LEU A O 1
ATOM 791 N N . ASP A 1 102 ? 8.425 2.296 -3.377 1.00 83.25 102 ASP A N 1
ATOM 792 C CA . ASP A 1 102 ? 8.949 2.939 -2.162 1.00 83.25 102 ASP A CA 1
ATOM 793 C C . ASP A 1 102 ? 10.172 3.830 -2.426 1.00 83.25 102 ASP A C 1
ATOM 795 O O . ASP A 1 102 ? 10.420 4.800 -1.712 1.00 83.25 102 ASP A O 1
ATOM 799 N N . ARG A 1 103 ? 10.969 3.508 -3.454 1.00 81.12 103 ARG A N 1
ATOM 800 C CA . ARG A 1 103 ? 12.120 4.330 -3.868 1.00 81.12 103 ARG A CA 1
ATOM 801 C C . ARG A 1 103 ? 11.715 5.570 -4.651 1.00 81.12 103 ARG A C 1
ATOM 803 O O . ARG A 1 103 ? 12.536 6.473 -4.809 1.00 81.12 103 ARG A O 1
ATOM 810 N N . MET A 1 104 ? 10.512 5.584 -5.213 1.00 77.56 104 MET A N 1
ATOM 811 C CA . MET A 1 104 ? 9.990 6.757 -5.892 1.00 77.56 104 MET A CA 1
ATOM 812 C C . MET A 1 104 ? 9.407 7.680 -4.829 1.00 77.56 104 MET A C 1
ATOM 814 O O . MET A 1 104 ? 8.611 7.260 -3.997 1.00 77.56 104 MET A O 1
ATOM 818 N N . ASP A 1 105 ? 9.850 8.937 -4.821 1.00 65.31 105 ASP A N 1
ATOM 819 C CA . ASP A 1 105 ? 9.474 9.914 -3.798 1.00 65.31 105 ASP A CA 1
ATOM 820 C C . ASP A 1 105 ? 8.033 10.409 -4.019 1.00 65.31 105 ASP A C 1
ATOM 822 O O . ASP A 1 105 ? 7.772 11.551 -4.394 1.00 65.31 105 ASP A O 1
ATOM 826 N N . PHE A 1 106 ? 7.065 9.514 -3.811 1.00 66.88 106 PHE A N 1
ATOM 827 C CA . PHE A 1 106 ? 5.635 9.804 -3.868 1.00 66.88 106 PHE A CA 1
ATOM 828 C C . PHE A 1 106 ? 5.138 10.549 -2.632 1.00 66.88 106 PHE A C 1
ATOM 830 O O . PHE A 1 106 ? 3.932 10.738 -2.485 1.00 66.88 106 PHE A O 1
ATOM 837 N N . ASN A 1 107 ? 6.032 11.018 -1.755 1.00 66.19 107 ASN A N 1
ATOM 838 C CA . ASN A 1 107 ? 5.658 11.790 -0.575 1.00 66.19 107 ASN A CA 1
ATOM 839 C C . ASN A 1 107 ? 4.767 12.982 -0.926 1.00 66.19 107 ASN A C 1
ATOM 841 O O . ASN A 1 107 ? 3.860 13.293 -0.164 1.00 66.19 107 ASN A O 1
ATOM 845 N N . TYR A 1 108 ? 4.979 13.632 -2.075 1.00 71.12 108 TYR A N 1
ATOM 846 C CA . TYR A 1 108 ? 4.104 14.720 -2.512 1.00 71.12 108 TYR A CA 1
ATOM 847 C C . TYR A 1 108 ? 2.671 14.244 -2.806 1.00 71.12 108 TYR A C 1
ATOM 849 O O . TYR A 1 108 ? 1.721 14.861 -2.332 1.00 71.12 108 TYR A O 1
ATOM 857 N N . ILE A 1 109 ? 2.512 13.123 -3.517 1.00 69.88 109 ILE A N 1
ATOM 858 C CA . ILE A 1 109 ? 1.200 12.543 -3.858 1.00 69.88 109 ILE A CA 1
ATOM 859 C C . ILE A 1 109 ? 0.504 12.006 -2.600 1.00 69.88 109 ILE A C 1
ATOM 861 O O . ILE A 1 109 ? -0.690 12.212 -2.400 1.00 69.88 109 ILE A O 1
ATOM 865 N N . ALA A 1 110 ? 1.253 11.346 -1.717 1.00 70.31 110 ALA A N 1
ATOM 866 C CA . ALA A 1 110 ? 0.732 10.864 -0.444 1.00 70.31 110 ALA A CA 1
ATOM 867 C C . ALA A 1 110 ? 0.254 12.029 0.435 1.00 70.31 110 ALA A C 1
ATOM 869 O O . ALA A 1 110 ? -0.837 11.969 0.996 1.00 70.31 110 ALA A O 1
ATOM 870 N N . ARG A 1 111 ? 1.036 13.115 0.509 1.00 75.06 111 ARG A N 1
ATOM 871 C CA . ARG A 1 111 ? 0.667 14.328 1.251 1.00 75.06 111 ARG A CA 1
ATOM 872 C C . ARG A 1 111 ? -0.540 15.029 0.648 1.00 75.06 111 ARG A C 1
ATOM 874 O O . ARG A 1 111 ? -1.388 15.465 1.413 1.00 75.06 111 ARG A O 1
ATOM 881 N N . SER A 1 112 ? -0.647 15.123 -0.679 1.00 79.00 112 SER A N 1
ATOM 882 C CA . SER A 1 112 ? -1.799 15.770 -1.314 1.00 79.00 112 SER A CA 1
ATOM 883 C C . SER A 1 112 ? -3.091 14.988 -1.075 1.00 79.00 112 SER A C 1
ATOM 885 O O . SER A 1 112 ? -4.097 15.585 -0.704 1.00 79.00 112 SER A O 1
ATOM 887 N N . LYS A 1 113 ? -3.063 13.654 -1.193 1.00 81.94 113 LYS A N 1
ATOM 888 C CA . LYS A 1 113 ? -4.220 12.804 -0.864 1.00 81.94 113 LYS A CA 1
ATOM 889 C C . LYS A 1 113 ? -4.588 12.872 0.620 1.00 81.94 113 LYS A C 1
ATOM 891 O O . LYS A 1 113 ? -5.767 12.938 0.953 1.00 81.94 113 LYS A O 1
ATOM 896 N N . LEU A 1 114 ? -3.590 12.887 1.502 1.00 82.62 114 LEU A N 1
ATOM 897 C CA . LEU A 1 114 ? -3.794 13.003 2.946 1.00 82.62 114 LEU A CA 1
ATOM 898 C C . LEU A 1 114 ? -4.400 14.358 3.334 1.00 82.62 114 LEU A C 1
ATOM 900 O O . LEU A 1 114 ? -5.306 14.393 4.157 1.00 82.62 114 LEU A O 1
ATOM 904 N N . ASP A 1 115 ? -3.952 15.450 2.715 1.00 88.12 115 ASP A N 1
ATOM 905 C CA . ASP A 1 115 ? -4.502 16.792 2.933 1.00 88.12 115 ASP A CA 1
ATOM 906 C C . ASP A 1 115 ? -5.975 16.884 2.505 1.00 88.12 115 ASP A C 1
ATOM 908 O O . ASP A 1 115 ? -6.809 17.387 3.256 1.00 88.12 115 ASP A O 1
ATOM 912 N N . VAL A 1 116 ? -6.323 16.314 1.343 1.00 91.00 116 VAL A N 1
ATOM 913 C CA . VAL A 1 116 ? -7.718 16.236 0.874 1.00 91.00 116 VAL A CA 1
ATOM 914 C C . VAL A 1 116 ? -8.590 15.463 1.864 1.00 91.00 116 VAL A C 1
ATOM 916 O O . VAL A 1 116 ? -9.618 15.982 2.291 1.00 91.00 116 VAL A O 1
ATOM 919 N N . ALA A 1 117 ? -8.159 14.272 2.287 1.00 88.38 117 ALA A N 1
ATOM 920 C CA . ALA A 1 117 ? -8.917 13.453 3.232 1.00 88.38 117 ALA A CA 1
ATOM 921 C C . ALA A 1 117 ? -9.074 14.130 4.606 1.00 88.38 117 ALA A C 1
ATOM 923 O O . ALA A 1 117 ? -10.137 14.065 5.220 1.00 88.38 117 ALA A O 1
ATOM 924 N N . LEU A 1 118 ? -8.030 14.807 5.098 1.00 89.69 118 LEU A N 1
ATOM 925 C CA . LEU A 1 118 ? -8.100 15.569 6.348 1.00 89.69 118 LEU A CA 1
ATOM 926 C C . LEU A 1 118 ? -9.073 16.742 6.248 1.00 89.69 118 LEU A C 1
ATOM 928 O O . LEU A 1 118 ? -9.824 16.986 7.192 1.00 89.69 118 LEU A O 1
ATOM 932 N N . ARG A 1 119 ? -9.090 17.445 5.111 1.00 91.25 119 ARG A N 1
ATOM 933 C CA . ARG A 1 119 ? -10.044 18.529 4.879 1.00 91.25 119 ARG A CA 1
ATOM 934 C C . ARG A 1 119 ? -11.481 18.014 4.883 1.00 91.25 119 ARG A C 1
ATOM 936 O O . ARG A 1 119 ? -12.302 18.584 5.590 1.00 91.25 119 ARG A O 1
ATOM 943 N N . GLU A 1 120 ? -11.759 16.913 4.191 1.00 91.88 120 GLU A N 1
ATOM 944 C CA . GLU A 1 120 ? -13.090 16.285 4.180 1.00 91.88 120 GLU A CA 1
ATOM 945 C C . GLU A 1 120 ? -13.542 15.855 5.585 1.00 91.88 120 GLU A C 1
ATOM 947 O O . GLU A 1 120 ? -14.694 16.069 5.967 1.00 91.88 120 GLU A O 1
ATOM 952 N N . LEU A 1 121 ? -12.634 15.290 6.392 1.00 89.50 121 LEU A N 1
ATOM 953 C CA . LEU A 1 121 ? -12.920 14.930 7.784 1.00 89.50 121 LEU A CA 1
ATOM 954 C C . LEU A 1 121 ? -13.215 16.157 8.650 1.00 89.50 121 LEU A C 1
ATOM 956 O O . LEU A 1 121 ? -14.120 16.112 9.483 1.00 89.50 121 LEU A O 1
ATOM 960 N N . HIS A 1 122 ? -12.459 17.240 8.473 1.00 88.69 122 HIS A N 1
ATOM 961 C CA . HIS A 1 122 ? -12.682 18.486 9.203 1.00 88.69 122 HIS A CA 1
ATOM 962 C C . HIS A 1 122 ? -14.000 19.154 8.806 1.00 88.69 122 HIS A C 1
ATOM 964 O O . HIS A 1 122 ? -14.726 19.598 9.690 1.00 88.69 122 HIS A O 1
ATOM 970 N N . GLU A 1 123 ? -14.331 19.189 7.514 1.00 88.50 123 GLU A N 1
ATOM 971 C CA . GLU A 1 123 ? -15.613 19.698 7.011 1.00 88.50 123 GLU A CA 1
ATOM 972 C C . GLU A 1 123 ? -16.777 18.873 7.573 1.00 88.50 123 GLU A C 1
ATOM 974 O O . GLU A 1 123 ? -17.677 19.427 8.201 1.00 88.50 123 GLU A O 1
ATOM 979 N N . SER A 1 124 ? -16.690 17.541 7.496 1.00 84.94 124 SER A N 1
ATOM 980 C CA . SER A 1 124 ? -17.696 16.634 8.069 1.00 84.94 124 SER A CA 1
ATOM 981 C C . SER A 1 124 ? -17.862 16.825 9.585 1.00 84.94 124 SER A C 1
ATOM 983 O O . SER A 1 124 ? -18.974 16.796 10.112 1.00 84.94 124 SER A O 1
ATOM 985 N N . ALA A 1 125 ? -16.759 17.021 10.315 1.00 83.31 125 ALA A N 1
ATOM 986 C CA . ALA A 1 125 ? -16.786 17.260 11.756 1.00 83.31 125 ALA A CA 1
ATOM 987 C C . ALA A 1 125 ? -17.375 18.636 12.115 1.00 83.31 125 ALA A C 1
ATOM 989 O O . ALA A 1 125 ? -18.075 18.749 13.123 1.00 83.31 125 ALA A O 1
ATOM 990 N N . ALA A 1 126 ? -17.115 19.663 11.302 1.00 81.94 126 ALA A N 1
ATOM 991 C CA . ALA A 1 126 ? -17.686 20.996 11.472 1.00 81.94 126 ALA A CA 1
ATOM 992 C C . ALA A 1 126 ? -19.204 20.989 11.235 1.00 81.94 126 ALA A C 1
ATOM 994 O O . ALA A 1 126 ? -19.945 21.510 12.064 1.00 81.94 126 ALA A O 1
ATOM 995 N N . GLU A 1 127 ? -19.681 20.308 10.189 1.00 81.50 127 GLU A N 1
ATOM 996 C CA . GLU A 1 127 ? -21.118 20.133 9.924 1.00 81.50 127 GLU A CA 1
ATOM 997 C C . GLU A 1 127 ? -21.837 19.409 11.078 1.00 81.50 127 GLU A C 1
ATOM 999 O O . GLU A 1 127 ? -22.925 19.804 11.507 1.00 81.50 127 GLU A O 1
ATOM 1004 N N . LEU A 1 128 ? -21.200 18.380 11.649 1.00 74.69 128 LEU A N 1
ATOM 1005 C CA . LEU A 1 128 ? -21.681 17.691 12.850 1.00 74.69 128 LEU A CA 1
ATOM 1006 C C . LEU A 1 128 ? -21.751 18.628 14.065 1.00 74.69 128 LEU A C 1
ATOM 1008 O O . LEU A 1 128 ? -22.748 18.613 14.790 1.00 74.69 128 LEU A O 1
ATOM 1012 N N . ALA A 1 129 ? -20.737 19.464 14.285 1.00 72.56 129 ALA A N 1
ATOM 1013 C CA . ALA A 1 129 ? -20.724 20.425 15.386 1.00 72.56 129 ALA A CA 1
ATOM 1014 C C . ALA A 1 129 ? -21.806 21.512 15.229 1.00 72.56 129 ALA A C 1
ATOM 1016 O O . ALA A 1 129 ? -22.501 21.830 16.199 1.00 72.56 129 ALA A O 1
ATOM 1017 N N . ASP A 1 130 ? -22.016 22.018 14.013 1.00 69.69 130 ASP A N 1
ATOM 1018 C CA . ASP A 1 130 ? -23.055 23.008 13.718 1.00 69.69 130 ASP A CA 1
ATOM 1019 C C . ASP A 1 130 ? -24.461 22.423 13.912 1.00 69.69 130 ASP A C 1
ATOM 1021 O O . ASP A 1 130 ? -25.326 23.070 14.516 1.00 69.69 130 ASP A O 1
ATOM 1025 N N . SER A 1 131 ? -24.677 21.162 13.523 1.00 62.38 131 SER A N 1
ATOM 1026 C CA . SER A 1 131 ? -25.950 20.463 13.754 1.00 62.38 131 SER A CA 1
ATOM 1027 C C . SER A 1 131 ? -26.280 20.273 15.247 1.00 62.38 131 SER A C 1
ATOM 1029 O O . SER A 1 131 ? -27.436 20.415 15.646 1.00 62.38 131 SER A O 1
ATOM 1031 N N . LEU A 1 132 ? -25.267 20.051 16.095 1.00 58.59 132 LEU A N 1
ATOM 1032 C CA . LEU A 1 132 ? -25.410 19.908 17.553 1.00 58.59 132 LEU A CA 1
ATOM 1033 C C . LEU A 1 132 ? -25.616 21.252 18.268 1.00 58.59 132 LEU A C 1
ATOM 1035 O O . LEU A 1 132 ? -26.256 21.308 19.320 1.00 58.59 132 LEU A O 1
ATOM 1039 N N . SER A 1 133 ? -25.107 22.349 17.702 1.00 55.44 133 SER A N 1
ATOM 1040 C CA . SER A 1 133 ? -25.282 23.699 18.257 1.00 55.44 133 SER A CA 1
ATOM 1041 C C . SER A 1 133 ? -26.719 24.229 18.117 1.00 55.44 133 SER A C 1
ATOM 1043 O O . SER A 1 133 ? -27.160 25.041 18.934 1.00 55.44 133 SER A O 1
ATOM 1045 N N . SER A 1 134 ? -27.481 23.708 17.146 1.00 52.09 134 SER A N 1
ATOM 1046 C CA . SER A 1 134 ? -28.890 24.058 16.909 1.00 52.09 134 SER A CA 1
ATOM 1047 C C . SER A 1 134 ? -29.884 23.266 17.776 1.00 52.09 134 SER A C 1
ATOM 1049 O O . SER A 1 134 ? -31.058 23.625 17.844 1.00 52.09 134 SER A O 1
ATOM 1051 N N . SER A 1 135 ? -29.439 22.227 18.495 1.00 44.25 135 SER A N 1
ATOM 1052 C CA . SER A 1 135 ? -30.279 21.402 19.374 1.00 44.25 135 SER A CA 1
ATOM 1053 C C . SER A 1 135 ? -29.940 21.603 20.856 1.00 44.25 135 SER A C 1
ATOM 1055 O O . SER A 1 135 ? -29.557 20.667 21.556 1.00 44.25 135 SER A O 1
ATOM 1057 N N . LYS A 1 136 ? -30.116 22.821 21.381 1.00 42.53 136 LYS A N 1
ATOM 1058 C CA . LYS A 1 136 ? -30.345 23.006 22.826 1.00 42.53 136 LYS A CA 1
ATOM 1059 C C . LYS A 1 136 ? -31.797 22.633 23.144 1.00 42.53 136 LYS A C 1
ATOM 1061 O O . LYS A 1 136 ? -32.639 23.506 23.320 1.00 42.53 136 LYS A O 1
ATOM 1066 N N . ALA A 1 137 ? -32.085 21.336 23.185 1.00 38.31 137 ALA A N 1
ATOM 1067 C CA . ALA A 1 137 ? -33.305 20.803 23.781 1.00 38.31 137 ALA A CA 1
ATOM 1068 C C . ALA A 1 137 ? -32.936 20.067 25.073 1.00 38.31 137 ALA A C 1
ATOM 1070 O O . ALA A 1 137 ? -31.916 19.387 25.155 1.00 38.31 137 ALA A O 1
ATOM 1071 N N . GLU A 1 138 ? -33.742 20.313 26.094 1.00 36.62 138 GLU A N 1
ATOM 1072 C CA . GLU A 1 138 ? -33.481 20.095 27.510 1.00 36.62 138 GLU A CA 1
ATOM 1073 C C . GLU A 1 138 ? -33.094 18.656 27.867 1.00 36.62 138 GLU A C 1
ATOM 1075 O O . GLU A 1 138 ? -33.686 17.679 27.408 1.00 36.62 138 GLU A O 1
ATOM 1080 N N . ALA A 1 139 ? -32.112 18.547 28.762 1.00 40.69 139 ALA A N 1
ATOM 1081 C CA . ALA A 1 139 ? -31.757 17.314 29.439 1.00 40.69 139 ALA A CA 1
ATOM 1082 C C . ALA A 1 139 ? -32.902 16.896 30.373 1.00 40.69 139 ALA A C 1
ATOM 1084 O O . ALA A 1 139 ? -32.952 17.312 31.529 1.00 40.69 139 ALA A O 1
ATOM 1085 N N . ASN A 1 140 ? -33.816 16.067 29.872 1.00 35.50 140 ASN A N 1
ATOM 1086 C CA . ASN A 1 140 ? -34.730 15.315 30.718 1.00 35.50 140 ASN A CA 1
ATOM 1087 C C . ASN A 1 140 ? -34.102 13.968 31.087 1.00 35.50 140 ASN A C 1
ATOM 1089 O O . ASN A 1 140 ? -33.622 13.212 30.243 1.00 35.50 140 ASN A O 1
ATOM 1093 N N . LEU A 1 141 ? -34.088 13.735 32.396 1.00 36.44 141 LEU A N 1
ATOM 1094 C CA . LEU A 1 141 ? -33.642 12.539 33.095 1.00 36.44 141 LEU A CA 1
ATOM 1095 C C . LEU A 1 141 ? -34.287 11.298 32.463 1.00 36.44 141 LEU A C 1
ATOM 1097 O O . LEU A 1 141 ? -35.510 11.184 32.417 1.00 36.44 141 LEU A O 1
ATOM 1101 N N . ILE A 1 142 ? -33.454 10.394 31.947 1.00 38.47 142 ILE A N 1
ATOM 1102 C CA . ILE A 1 142 ? -33.898 9.177 31.267 1.00 38.47 142 ILE A CA 1
ATOM 1103 C C . ILE A 1 142 ? -34.346 8.183 32.332 1.00 38.47 142 ILE A C 1
ATOM 1105 O O . ILE A 1 142 ? -33.529 7.482 32.927 1.00 38.47 142 ILE A O 1
ATOM 1109 N N . ASP A 1 143 ? -35.654 8.125 32.532 1.00 39.47 143 ASP A N 1
ATOM 1110 C CA . ASP A 1 143 ? -36.328 6.922 32.981 1.00 39.47 143 ASP A CA 1
ATOM 1111 C C . ASP A 1 143 ? -37.266 6.457 31.859 1.00 39.47 143 ASP A C 1
ATOM 1113 O O . ASP A 1 143 ? -37.828 7.265 31.118 1.00 39.47 143 ASP A O 1
ATOM 1117 N N . VAL A 1 144 ? -37.446 5.142 31.774 1.00 35.75 144 VAL A N 1
ATOM 1118 C CA . VAL A 1 144 ? -38.385 4.422 30.895 1.00 35.75 144 VAL A CA 1
ATOM 1119 C C . VAL A 1 144 ? -37.939 4.151 29.444 1.00 35.75 144 VAL A C 1
ATOM 1121 O O . VAL A 1 144 ? -38.044 4.960 28.527 1.00 35.75 144 VAL A O 1
ATOM 1124 N N . VAL A 1 145 ? -37.500 2.900 29.262 1.00 45.00 145 VAL A N 1
ATOM 1125 C CA . VAL A 1 145 ? -37.791 1.974 28.149 1.00 45.00 145 VAL A CA 1
ATOM 1126 C C . VAL A 1 145 ? -38.524 2.610 26.958 1.00 45.00 145 VAL A C 1
ATOM 1128 O O . VAL A 1 145 ? -39.750 2.611 26.901 1.00 45.00 145 VAL A O 1
ATOM 1131 N N . ASN A 1 146 ? -37.771 3.089 25.969 1.00 35.56 146 ASN A N 1
ATOM 1132 C CA . ASN A 1 146 ? -38.324 3.505 24.684 1.00 35.56 146 ASN A CA 1
ATOM 1133 C C . ASN A 1 146 ? -37.727 2.613 23.588 1.00 35.56 146 ASN A C 1
ATOM 1135 O O . ASN A 1 146 ? -36.531 2.679 23.305 1.00 35.56 146 ASN A O 1
ATOM 1139 N N . LEU A 1 147 ? -38.545 1.715 23.035 1.00 45.41 147 LEU A N 1
AT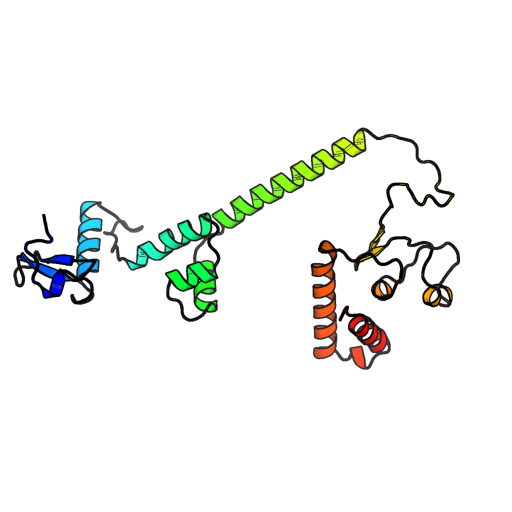OM 1140 C CA . LEU A 1 147 ? -38.137 0.751 22.005 1.00 45.41 147 LEU A CA 1
ATOM 1141 C C . LEU A 1 147 ? -38.063 1.370 20.595 1.00 45.41 147 LEU A C 1
ATOM 1143 O O . LEU A 1 147 ? -37.456 0.752 19.725 1.00 45.41 147 LEU A O 1
ATOM 1147 N N . ASP A 1 148 ? -38.555 2.603 20.407 1.00 42.12 148 ASP A N 1
ATOM 1148 C CA . ASP A 1 148 ? -38.685 3.259 19.092 1.00 42.12 148 ASP A CA 1
ATOM 1149 C C . ASP A 1 148 ? -38.060 4.676 19.015 1.00 42.12 148 ASP A C 1
ATOM 1151 O O . ASP A 1 148 ? -38.339 5.446 18.098 1.00 42.12 148 ASP A O 1
ATOM 1155 N N . GLY A 1 149 ? -37.193 5.042 19.968 1.00 43.94 149 GLY A N 1
ATOM 1156 C CA . GLY A 1 149 ? -36.363 6.258 19.904 1.00 43.94 149 GLY A CA 1
ATOM 1157 C C . GLY A 1 149 ? -34.993 6.007 19.250 1.00 43.94 149 GLY A C 1
ATOM 1158 O O . GLY A 1 149 ? -34.622 4.845 19.056 1.00 43.94 149 GLY A O 1
ATOM 1159 N N . PRO A 1 150 ? -34.202 7.055 18.927 1.00 45.03 150 PRO A N 1
ATOM 1160 C CA . PRO A 1 150 ? -32.841 6.882 18.417 1.00 45.03 150 PRO A CA 1
ATOM 1161 C C . PRO A 1 150 ? -32.048 6.026 19.411 1.00 45.03 150 PRO A C 1
ATOM 1163 O O . PRO A 1 150 ? -31.781 6.455 20.534 1.00 45.03 150 PRO A O 1
ATOM 1166 N N . GLN A 1 151 ? -31.736 4.781 19.033 1.00 59.56 151 GLN A N 1
ATOM 1167 C CA . GLN A 1 151 ? -31.061 3.852 19.934 1.00 59.56 151 GLN A CA 1
ATOM 1168 C C . GLN A 1 151 ? -29.669 4.404 20.231 1.00 59.56 151 GLN A C 1
ATOM 1170 O O . GLN A 1 151 ? -28.805 4.446 19.355 1.00 59.56 151 GLN A O 1
ATOM 1175 N N . VAL A 1 152 ? -29.464 4.872 21.464 1.00 70.19 152 VAL A N 1
ATOM 1176 C CA . VAL A 1 152 ? -28.162 5.343 21.935 1.00 70.19 152 VAL A CA 1
ATOM 1177 C C . VAL A 1 152 ? -27.245 4.130 22.010 1.00 70.19 152 VAL A C 1
ATOM 1179 O O . VAL A 1 152 ? -27.325 3.317 22.929 1.00 70.19 152 VAL A O 1
ATOM 1182 N N . VAL A 1 153 ? -26.400 3.983 20.995 1.00 77.50 153 VAL A N 1
ATOM 1183 C CA . VAL A 1 153 ? -25.414 2.910 20.922 1.00 77.50 153 VAL A CA 1
ATOM 1184 C C . VAL A 1 153 ? -24.171 3.342 21.691 1.00 77.50 153 VAL A C 1
ATOM 1186 O O . VAL A 1 153 ? -23.476 4.284 21.308 1.00 77.50 153 VAL A O 1
ATOM 1189 N N . PHE A 1 154 ? -23.867 2.635 22.776 1.00 81.19 154 PHE A N 1
ATOM 1190 C CA . PHE A 1 154 ? -22.670 2.896 23.567 1.00 81.19 154 PHE A CA 1
ATOM 1191 C C . PHE A 1 154 ? -21.456 2.301 22.859 1.00 81.19 154 PHE A C 1
ATOM 1193 O O . PHE A 1 154 ? -21.374 1.086 22.677 1.00 81.19 154 PHE A O 1
ATOM 1200 N N . LYS A 1 155 ? -20.494 3.137 22.465 1.00 77.12 155 LYS A N 1
ATOM 1201 C CA . LYS A 1 155 ? -19.226 2.656 21.907 1.00 77.12 155 LYS A CA 1
ATOM 1202 C C . LYS A 1 155 ? -18.306 2.201 23.037 1.00 77.12 155 LYS A C 1
ATOM 1204 O O . LYS A 1 155 ? -17.990 2.978 23.933 1.00 77.12 155 LYS A O 1
ATOM 1209 N N . THR A 1 156 ? -17.874 0.947 22.983 1.00 75.69 156 THR A N 1
ATOM 1210 C CA . THR A 1 156 ? -16.822 0.393 23.846 1.00 75.69 156 THR A CA 1
ATOM 1211 C C . THR A 1 156 ? -15.564 0.139 23.009 1.00 75.69 156 THR A C 1
ATOM 1213 O O . THR A 1 156 ? -15.676 0.062 21.786 1.00 75.69 156 THR A O 1
ATOM 1216 N N . PRO A 1 157 ? -14.381 -0.046 23.625 1.00 71.56 157 PRO A N 1
ATOM 1217 C CA . PRO A 1 157 ? -13.132 -0.263 22.885 1.00 71.56 157 PRO A CA 1
ATOM 1218 C C . PRO A 1 157 ? -13.101 -1.497 21.967 1.00 71.56 157 PRO A C 1
ATOM 1220 O O . PRO A 1 157 ? -12.198 -1.608 21.150 1.00 71.56 157 PRO A O 1
ATOM 1223 N N . LEU A 1 158 ? -14.027 -2.449 22.139 1.00 74.31 158 LEU A N 1
ATOM 1224 C CA . LEU A 1 158 ? -14.067 -3.693 21.357 1.00 74.31 158 LEU A CA 1
ATOM 1225 C C . LEU A 1 158 ? -15.307 -3.820 20.472 1.00 74.31 158 LEU A C 1
ATOM 1227 O O . LEU A 1 158 ? -15.294 -4.563 19.494 1.00 74.31 158 LEU A O 1
ATOM 1231 N N . ALA A 1 159 ? -16.401 -3.157 20.838 1.00 80.94 159 ALA A N 1
ATOM 1232 C CA . ALA A 1 159 ? -17.668 -3.278 20.135 1.00 80.94 159 ALA A CA 1
ATOM 1233 C C . ALA A 1 159 ? -18.619 -2.129 20.471 1.00 80.94 159 ALA A C 1
ATOM 1235 O O . ALA A 1 159 ? -18.464 -1.411 21.460 1.00 80.94 159 ALA A O 1
ATOM 1236 N N . SER A 1 160 ? -19.674 -2.006 19.682 1.00 86.31 160 SER A N 1
ATOM 1237 C CA . SER A 1 160 ? -20.828 -1.200 20.059 1.00 86.31 160 SER A CA 1
ATOM 1238 C C . SER A 1 160 ? -21.752 -2.004 20.990 1.00 86.31 160 SER A C 1
ATOM 1240 O O . SER A 1 160 ? -21.841 -3.223 20.875 1.00 86.31 160 SER A O 1
ATOM 1242 N N . CYS A 1 161 ? -22.432 -1.355 21.935 1.00 86.12 161 CYS A N 1
ATOM 1243 C CA . CYS A 1 161 ? -23.325 -1.996 22.902 1.00 86.12 161 CYS A CA 1
ATOM 1244 C C . CYS A 1 161 ? -24.723 -1.379 22.835 1.00 86.12 161 CYS A C 1
ATOM 1246 O O . CYS A 1 161 ? -24.880 -0.159 22.914 1.00 86.12 161 CYS A O 1
ATOM 1248 N N . ARG A 1 162 ? -25.740 -2.239 22.722 1.00 85.94 162 ARG A N 1
ATOM 1249 C CA . ARG A 1 162 ? -27.154 -1.853 22.681 1.00 85.94 162 ARG A CA 1
ATOM 1250 C C . ARG A 1 162 ? -27.668 -1.358 24.032 1.00 85.94 162 ARG A C 1
ATOM 1252 O O . ARG A 1 162 ? -28.495 -0.457 24.076 1.00 85.94 162 ARG A O 1
ATOM 1259 N N . ASN A 1 163 ? -27.215 -1.963 25.130 1.00 86.25 163 ASN A N 1
ATOM 1260 C CA . ASN A 1 163 ? -27.633 -1.579 26.476 1.00 86.25 163 ASN A CA 1
ATOM 1261 C C . ASN A 1 163 ? -26.584 -1.982 27.524 1.00 86.25 163 ASN A C 1
ATOM 1263 O O . ASN A 1 163 ? -26.424 -3.161 27.843 1.00 86.25 163 ASN A O 1
ATOM 1267 N N . ILE A 1 164 ? -25.890 -0.988 28.084 1.00 86.62 164 ILE A N 1
ATOM 1268 C CA . ILE A 1 164 ? -24.856 -1.194 29.107 1.00 86.62 164 ILE A CA 1
ATOM 1269 C C . ILE A 1 164 ? -25.431 -1.478 30.505 1.00 86.62 164 ILE A C 1
ATOM 1271 O O . ILE A 1 164 ? -24.742 -2.066 31.338 1.00 86.62 164 ILE A O 1
ATOM 1275 N N . PHE A 1 165 ? -26.689 -1.104 30.756 1.00 86.50 165 PHE A N 1
ATOM 1276 C CA . PHE A 1 165 ? -27.365 -1.254 32.050 1.00 86.50 165 PHE A CA 1
ATOM 1277 C C . PHE A 1 165 ? -28.100 -2.590 32.204 1.00 86.50 165 PHE A C 1
ATOM 1279 O O . PHE A 1 165 ? -28.489 -2.955 33.311 1.00 86.50 165 PHE A O 1
ATOM 1286 N N . ASN A 1 166 ? -28.260 -3.351 31.118 1.00 84.81 166 ASN A N 1
ATOM 1287 C CA . ASN A 1 166 ? -28.882 -4.674 31.146 1.00 84.81 166 ASN A CA 1
ATOM 1288 C C . ASN A 1 166 ? -27.914 -5.767 30.663 1.00 84.81 166 ASN A C 1
ATOM 1290 O O . ASN A 1 166 ? -28.126 -6.326 29.588 1.00 84.81 166 ASN A O 1
ATOM 1294 N N . PRO A 1 167 ? -26.831 -6.071 31.401 1.00 85.62 167 PRO A N 1
ATOM 1295 C CA . PRO A 1 167 ? -25.895 -7.111 30.992 1.00 85.62 167 PRO A CA 1
ATOM 1296 C C . PRO A 1 167 ? -26.526 -8.518 31.070 1.00 85.62 167 PRO A C 1
ATOM 1298 O O . PRO A 1 167 ? -27.497 -8.722 31.797 1.00 85.62 167 PRO A O 1
ATOM 1301 N N . PRO A 1 168 ? -25.975 -9.515 30.359 1.00 84.62 168 PRO A N 1
ATOM 1302 C CA . PRO A 1 168 ? -26.453 -10.897 30.393 1.00 84.62 168 PRO A CA 1
ATOM 1303 C C . PRO A 1 168 ? -26.321 -11.537 31.782 1.00 84.62 168 PRO A C 1
ATOM 1305 O O . PRO A 1 168 ? -25.489 -11.142 32.603 1.00 84.62 168 PRO A O 1
ATOM 1308 N N . GLU A 1 169 ? -27.108 -12.586 32.032 1.00 84.88 169 GLU A N 1
ATOM 1309 C CA . GLU A 1 169 ? -27.216 -13.243 33.345 1.00 84.88 169 GLU A CA 1
ATOM 1310 C C . GLU A 1 169 ? -25.879 -13.752 33.900 1.00 84.88 169 GLU A C 1
ATOM 1312 O O . GLU A 1 169 ? -25.667 -13.744 35.112 1.00 84.88 169 GLU A O 1
ATOM 1317 N N . PHE A 1 170 ? -24.941 -14.165 33.042 1.00 83.06 170 PHE A N 1
ATOM 1318 C CA . PHE A 1 170 ? -23.620 -14.599 33.505 1.00 83.06 170 PHE A CA 1
ATOM 1319 C C . PHE A 1 170 ? -22.816 -13.458 34.147 1.00 83.06 170 PHE A C 1
ATOM 1321 O O . PHE A 1 170 ? -22.033 -13.724 35.052 1.00 83.06 170 PHE A O 1
ATOM 1328 N N . ILE A 1 171 ? -23.030 -12.205 33.724 1.00 82.19 171 ILE A N 1
ATOM 1329 C CA . ILE A 1 171 ? -22.405 -11.020 34.327 1.00 82.19 171 ILE A CA 1
ATOM 1330 C C . ILE A 1 171 ? -23.117 -10.652 35.623 1.00 82.19 171 ILE A C 1
ATOM 1332 O O . ILE A 1 171 ? -22.450 -10.380 36.616 1.00 82.19 171 ILE A O 1
ATOM 1336 N N . LYS A 1 172 ? -24.456 -10.707 35.647 1.00 85.06 172 LYS A N 1
ATOM 1337 C CA . LYS A 1 172 ? -25.242 -10.417 36.859 1.00 85.06 172 LYS A CA 1
ATOM 1338 C C . LYS A 1 172 ? -24.914 -11.352 38.027 1.00 85.06 172 LYS A C 1
ATOM 1340 O O . LYS A 1 172 ? -25.071 -10.969 39.180 1.00 85.06 172 LYS A O 1
ATOM 1345 N N . LYS A 1 173 ? -24.447 -12.570 37.728 1.00 86.44 173 LYS A N 1
ATOM 1346 C CA . LYS A 1 173 ? -24.011 -13.576 38.711 1.00 86.44 173 LYS A CA 1
ATOM 1347 C C . LYS A 1 173 ? -22.593 -13.356 39.251 1.00 86.44 173 LYS A C 1
ATOM 1349 O O . LYS A 1 173 ? -22.203 -14.049 40.189 1.00 86.44 173 LYS A O 1
ATOM 1354 N N . LEU A 1 174 ? -21.803 -12.454 38.665 1.00 83.62 174 LEU A N 1
ATOM 1355 C CA . LEU A 1 174 ? -20.457 -12.158 39.156 1.00 83.62 174 LEU A CA 1
ATOM 1356 C C . LEU A 1 174 ? -20.535 -11.350 40.452 1.00 83.62 174 LEU A C 1
ATOM 1358 O O . LEU A 1 174 ? -21.356 -10.449 40.587 1.00 83.62 174 LEU A O 1
ATOM 1362 N N . SER A 1 175 ? -19.621 -11.621 41.384 1.00 81.44 175 SER A N 1
ATOM 1363 C CA . SER A 1 175 ? -19.534 -10.897 42.661 1.00 81.44 175 SER A CA 1
ATOM 1364 C C . SER A 1 175 ? -19.223 -9.405 42.505 1.00 81.44 175 SER A C 1
ATOM 1366 O O . SER A 1 175 ? -19.451 -8.632 43.428 1.00 81.44 175 SER A O 1
ATOM 1368 N N . SER A 1 176 ? -18.696 -9.000 41.349 1.00 80.81 176 SER A N 1
ATOM 1369 C CA . SER A 1 176 ? -18.377 -7.614 41.009 1.00 80.81 176 SER A CA 1
ATOM 1370 C C . SER A 1 176 ? -19.557 -6.825 40.431 1.00 80.81 176 SER A C 1
ATOM 1372 O O . SER A 1 176 ? -19.411 -5.626 40.194 1.00 80.81 176 SER A O 1
ATOM 1374 N N . TYR A 1 177 ? -20.706 -7.460 40.173 1.00 83.69 177 TYR A N 1
ATOM 1375 C CA . TYR A 1 177 ? -21.872 -6.778 39.621 1.00 83.69 177 TYR A CA 1
ATOM 1376 C C . TYR A 1 177 ? -22.676 -6.063 40.711 1.00 83.69 177 TYR A C 1
ATOM 1378 O O . TYR A 1 177 ? -23.039 -6.652 41.727 1.00 83.69 177 TYR A O 1
ATOM 1386 N N . VAL A 1 178 ? -23.000 -4.793 40.460 1.00 84.69 178 VAL A N 1
ATOM 1387 C CA . VAL A 1 178 ? -23.904 -3.997 41.295 1.00 84.69 178 VAL A CA 1
ATOM 1388 C C . VAL A 1 178 ? -25.160 -3.706 40.471 1.00 84.69 178 VAL A C 1
ATOM 1390 O O . VAL A 1 178 ? -25.040 -3.130 39.389 1.00 84.69 178 VAL A O 1
ATOM 1393 N N . PRO A 1 179 ? -26.365 -4.088 40.932 1.00 84.06 179 PRO A N 1
ATOM 1394 C CA . PRO A 1 179 ? -27.600 -3.802 40.210 1.00 84.06 179 PRO A CA 1
ATOM 1395 C C . PRO A 1 179 ? -27.739 -2.309 39.883 1.00 84.06 179 PRO A C 1
ATOM 1397 O O . PRO A 1 179 ? -27.596 -1.460 40.759 1.00 84.06 179 PRO A O 1
ATOM 1400 N N . GLY A 1 180 ? -28.000 -1.997 38.612 1.00 83.31 180 GLY A N 1
ATOM 1401 C CA . GLY A 1 180 ? -28.132 -0.623 38.113 1.00 83.31 180 GLY A CA 1
ATOM 1402 C C . GLY A 1 180 ? -26.823 0.059 37.696 1.00 83.31 180 GLY A C 1
ATOM 1403 O O . GLY A 1 180 ? -26.878 1.133 37.100 1.00 83.31 180 GLY A O 1
ATOM 1404 N N . SER A 1 181 ? -25.651 -0.541 37.939 1.00 84.38 181 SER A N 1
ATOM 1405 C CA . SER A 1 181 ? -24.387 -0.002 37.426 1.00 84.38 181 SER A CA 1
ATOM 1406 C C . SER A 1 181 ? -24.149 -0.396 35.957 1.00 84.38 181 SER A C 1
ATOM 1408 O O . SER A 1 181 ? -24.605 -1.457 35.512 1.00 84.38 181 SER A O 1
ATOM 1410 N N . PRO A 1 182 ? -23.452 0.448 35.168 1.00 85.25 182 PRO A N 1
ATOM 1411 C CA . PRO A 1 182 ? -23.080 0.097 33.805 1.00 85.25 182 PRO A CA 1
ATOM 1412 C C . PRO A 1 182 ? -22.074 -1.063 33.798 1.00 85.25 182 PRO A C 1
ATOM 1414 O O . PRO A 1 182 ? -21.154 -1.124 34.616 1.00 85.25 182 PRO A O 1
ATOM 1417 N N . CYS A 1 183 ? -22.222 -1.977 32.841 1.00 85.12 183 CYS A N 1
ATOM 1418 C CA . CYS A 1 183 ? -21.281 -3.072 32.632 1.00 85.12 183 CYS A CA 1
ATOM 1419 C C . CYS A 1 183 ? -19.856 -2.557 32.350 1.00 85.12 183 CYS A C 1
ATOM 1421 O O . CYS A 1 183 ? -19.627 -1.870 31.358 1.00 85.12 183 CYS A O 1
ATOM 1423 N N . ALA A 1 184 ? -18.892 -2.957 33.184 1.00 82.44 184 ALA A N 1
ATOM 1424 C CA . ALA A 1 184 ? -17.471 -2.615 33.035 1.00 82.44 184 ALA A CA 1
ATOM 1425 C C . ALA A 1 184 ? -16.620 -3.741 32.408 1.00 82.44 184 ALA A C 1
ATOM 1427 O O . ALA A 1 184 ? -15.413 -3.592 32.224 1.00 82.44 184 ALA A O 1
ATOM 1428 N N . LEU A 1 185 ? -17.223 -4.893 32.096 1.00 81.88 185 LEU A N 1
ATOM 1429 C CA . LEU A 1 185 ? -16.518 -6.086 31.611 1.00 81.88 185 LEU A CA 1
ATOM 1430 C C . LEU A 1 185 ? -16.421 -6.092 30.082 1.00 81.88 185 LEU A C 1
ATOM 1432 O O . LEU A 1 185 ? -16.989 -6.952 29.408 1.00 81.88 185 LEU A O 1
ATOM 1436 N N . TYR A 1 186 ? -15.693 -5.115 29.535 1.00 79.25 186 TYR A N 1
ATOM 1437 C CA . TYR A 1 186 ? -15.591 -4.912 28.085 1.00 79.25 186 TYR A CA 1
ATOM 1438 C C . TYR A 1 186 ? -14.933 -6.086 27.354 1.00 79.25 186 TYR A C 1
ATOM 1440 O O . TYR A 1 186 ? -15.325 -6.428 26.245 1.00 79.25 186 TYR A O 1
ATOM 1448 N N . ASN A 1 187 ? -13.987 -6.772 27.998 1.00 77.62 187 ASN A N 1
ATOM 1449 C CA . ASN A 1 187 ? -13.371 -7.993 27.471 1.00 77.62 187 ASN A CA 1
ATOM 1450 C C . ASN A 1 187 ? -14.397 -9.103 27.183 1.00 77.62 187 ASN A C 1
ATOM 1452 O O . ASN A 1 187 ? -14.173 -9.949 26.326 1.00 77.62 187 ASN A O 1
ATOM 1456 N N . MET A 1 188 ? -15.548 -9.083 27.854 1.00 80.06 188 MET A N 1
ATOM 1457 C CA . MET A 1 188 ? -16.597 -10.082 27.675 1.00 80.06 188 MET A CA 1
ATOM 1458 C C . MET A 1 188 ? -17.632 -9.691 26.611 1.00 80.06 188 MET A C 1
ATOM 1460 O O . MET A 1 188 ? -18.536 -10.486 26.343 1.00 80.06 188 MET A O 1
ATOM 1464 N N . CYS A 1 189 ? -17.494 -8.520 25.975 1.00 82.50 189 CYS A N 1
ATOM 1465 C CA . CYS A 1 189 ? -18.465 -7.982 25.020 1.00 82.50 189 CYS A CA 1
ATOM 1466 C C . CYS A 1 189 ? -18.743 -8.918 23.841 1.00 82.50 189 CYS A C 1
ATOM 1468 O O . CYS A 1 189 ? -19.902 -9.085 23.491 1.00 82.50 189 CYS A O 1
ATOM 1470 N N . LEU A 1 190 ? -17.738 -9.596 23.277 1.00 83.00 190 LEU A N 1
ATOM 1471 C CA . LEU A 1 190 ? -17.938 -10.500 22.129 1.00 83.00 190 LEU A CA 1
ATOM 1472 C C . LEU A 1 190 ? -18.854 -11.701 22.419 1.00 83.00 190 LEU A C 1
ATOM 1474 O O . LEU A 1 190 ? -19.366 -12.315 21.493 1.00 83.00 190 LEU A O 1
ATOM 1478 N N . GLY A 1 191 ? -19.066 -12.038 23.694 1.00 78.50 191 GLY A N 1
ATOM 1479 C CA . GLY A 1 191 ? -19.999 -13.090 24.114 1.00 78.50 191 GLY A CA 1
ATOM 1480 C C . GLY A 1 191 ? -21.323 -12.560 24.672 1.00 78.50 191 GLY A C 1
ATOM 1481 O O . GLY A 1 191 ? -22.073 -13.324 25.270 1.00 78.50 191 GLY A O 1
ATOM 1482 N N . CYS A 1 192 ? -21.580 -11.255 24.573 1.00 82.50 192 CYS A N 1
ATOM 1483 C CA . CYS A 1 192 ? -22.753 -10.600 25.143 1.00 82.50 192 CYS A CA 1
ATOM 1484 C C . CYS A 1 192 ? -23.883 -10.494 24.113 1.00 82.50 192 CYS A C 1
ATOM 1486 O O . CYS A 1 192 ? -23.643 -10.120 22.973 1.00 82.50 192 CYS A O 1
ATOM 1488 N N . GLU A 1 193 ? -25.131 -10.717 24.525 1.00 82.75 193 GLU A N 1
ATOM 1489 C CA . GLU A 1 193 ? -26.309 -10.576 23.648 1.00 82.75 193 GLU A CA 1
ATOM 1490 C C . GLU A 1 193 ? -26.569 -9.127 23.202 1.00 82.75 193 GLU A C 1
ATOM 1492 O O . GLU A 1 193 ? -27.176 -8.888 22.163 1.00 82.75 193 GLU A O 1
ATOM 1497 N N . ASN A 1 194 ? -26.084 -8.144 23.966 1.00 84.31 194 ASN A N 1
ATOM 1498 C CA . ASN A 1 194 ? -26.231 -6.725 23.634 1.00 84.31 194 ASN A CA 1
ATOM 1499 C C . ASN A 1 194 ? -25.113 -6.194 22.729 1.00 84.31 194 ASN A C 1
ATOM 1501 O O . ASN A 1 194 ? -25.056 -4.984 22.494 1.00 84.31 194 ASN A O 1
ATOM 1505 N N . VAL A 1 195 ? -24.191 -7.048 22.277 1.00 86.75 195 VAL A N 1
ATOM 1506 C CA . VAL A 1 195 ? -23.086 -6.621 21.420 1.00 86.75 195 VAL A CA 1
ATOM 1507 C C . VAL A 1 195 ? -23.582 -6.328 20.007 1.00 86.75 195 VAL A C 1
ATOM 1509 O O . VAL A 1 195 ? -24.352 -7.081 19.419 1.00 86.75 195 VAL A O 1
ATOM 1512 N N . LEU A 1 196 ? -23.116 -5.216 19.457 1.00 85.94 196 LEU A N 1
ATOM 1513 C CA . LEU A 1 196 ? -23.338 -4.798 18.085 1.00 85.94 196 LEU A CA 1
ATOM 1514 C C . LEU A 1 196 ? -21.972 -4.733 17.407 1.00 85.94 196 LEU A C 1
ATOM 1516 O O . LEU A 1 196 ? -21.132 -3.892 17.736 1.00 85.94 196 LEU A O 1
ATOM 1520 N N . LEU A 1 197 ? -21.748 -5.650 16.471 1.00 84.25 197 LEU A N 1
ATOM 1521 C CA . LEU A 1 197 ? -20.531 -5.702 15.673 1.00 84.25 197 LEU A CA 1
ATOM 1522 C C . LEU A 1 197 ? -20.807 -5.099 14.302 1.00 84.25 197 LEU A C 1
ATOM 1524 O O . LEU A 1 197 ? -21.684 -5.552 13.572 1.00 84.25 197 LEU A O 1
ATOM 1528 N N . THR A 1 198 ? -20.051 -4.060 13.965 1.00 83.44 198 THR A N 1
ATOM 1529 C CA . THR A 1 198 ? -20.125 -3.383 12.667 1.00 83.44 198 THR A CA 1
ATOM 1530 C C . THR A 1 198 ? -18.782 -3.478 11.952 1.00 83.44 198 THR A C 1
ATOM 1532 O O . THR A 1 198 ? -17.760 -3.774 12.574 1.00 83.44 198 THR A O 1
ATOM 1535 N N . ALA A 1 199 ? -18.757 -3.195 10.646 1.00 83.38 199 ALA A N 1
ATOM 1536 C CA . ALA A 1 199 ? -17.522 -3.226 9.860 1.00 83.38 199 ALA A CA 1
ATOM 1537 C C . ALA A 1 199 ? -16.433 -2.297 10.431 1.00 83.38 199 ALA A C 1
ATOM 1539 O O . ALA A 1 199 ? -15.251 -2.624 10.359 1.00 83.38 199 ALA A O 1
ATOM 1540 N N . SER A 1 200 ? -16.818 -1.187 11.074 1.00 83.06 200 SER A N 1
ATOM 1541 C CA . SER A 1 200 ? -15.873 -0.272 11.723 1.00 83.06 200 SER A CA 1
ATOM 1542 C C . SER A 1 200 ? -15.174 -0.857 12.951 1.00 83.06 200 SER A C 1
ATOM 1544 O O . SER A 1 200 ? -14.132 -0.343 13.330 1.00 83.06 200 SER A O 1
ATOM 1546 N N . ASN A 1 201 ? -15.705 -1.921 13.563 1.00 82.81 201 ASN A N 1
ATOM 1547 C CA . ASN A 1 201 ? -15.070 -2.578 14.711 1.00 82.81 201 ASN A CA 1
ATOM 1548 C C . ASN A 1 201 ? -14.022 -3.623 14.290 1.00 82.81 201 ASN A C 1
ATOM 1550 O O . ASN A 1 201 ? -13.214 -4.048 15.111 1.00 82.81 201 ASN A O 1
ATOM 1554 N N . LEU A 1 202 ? -14.006 -4.048 13.020 1.00 86.50 202 LEU A N 1
ATOM 1555 C CA . LEU A 1 202 ? -13.093 -5.094 12.545 1.00 86.50 202 LEU A CA 1
ATOM 1556 C C . LEU A 1 202 ? -11.607 -4.757 12.756 1.00 86.50 202 LEU A C 1
ATOM 1558 O O . LEU A 1 202 ? -10.892 -5.636 13.239 1.00 86.50 202 LEU A O 1
ATOM 1562 N N . PRO A 1 203 ? -11.111 -3.535 12.459 1.00 88.44 203 PRO A N 1
ATOM 1563 C CA . PRO A 1 203 ? -9.698 -3.216 12.660 1.00 88.44 203 PRO A CA 1
ATOM 1564 C C . PRO A 1 203 ? -9.245 -3.401 14.115 1.00 88.44 203 PRO A C 1
ATOM 1566 O O . PRO A 1 203 ? -8.179 -3.961 14.362 1.00 88.44 203 PRO A O 1
ATOM 1569 N N . GLU A 1 204 ? -10.074 -2.983 15.073 1.00 85.19 204 GLU A N 1
ATOM 1570 C CA . GLU A 1 204 ? -9.804 -3.094 16.513 1.00 85.19 204 GLU A CA 1
ATOM 1571 C C . GLU A 1 204 ? -9.804 -4.560 16.969 1.00 85.19 204 GLU A C 1
ATOM 1573 O O . GLU A 1 204 ? -8.928 -4.981 17.725 1.00 85.19 204 GLU A O 1
ATOM 1578 N N . LEU A 1 205 ? -10.735 -5.367 16.451 1.00 86.00 205 LEU A N 1
ATOM 1579 C CA . LEU A 1 205 ? -10.814 -6.797 16.752 1.00 86.00 205 LEU A CA 1
ATOM 1580 C C . LEU A 1 205 ? -9.607 -7.576 16.222 1.00 86.00 205 LEU A C 1
ATOM 1582 O O . LEU A 1 205 ? -9.044 -8.390 16.956 1.00 86.00 205 LEU A O 1
ATOM 1586 N N . PHE A 1 206 ? -9.171 -7.301 14.989 1.00 88.81 206 PHE A N 1
ATOM 1587 C CA . PHE A 1 206 ? -7.978 -7.933 14.419 1.00 88.81 206 PHE A CA 1
ATOM 1588 C C . PHE A 1 206 ? -6.691 -7.479 15.117 1.00 88.81 206 PHE A C 1
ATOM 1590 O O . PHE A 1 206 ? -5.781 -8.287 15.309 1.00 88.81 206 PHE A O 1
ATOM 1597 N N . ALA A 1 207 ? -6.610 -6.212 15.537 1.00 88.69 207 ALA A N 1
ATOM 1598 C CA . ALA A 1 207 ? -5.488 -5.726 16.335 1.00 88.69 207 ALA A CA 1
ATOM 1599 C C . ALA A 1 207 ? -5.413 -6.452 17.688 1.00 88.69 207 ALA A C 1
ATOM 1601 O O . ALA A 1 207 ? -4.359 -6.979 18.039 1.00 88.69 207 ALA A O 1
ATOM 1602 N N . MET A 1 208 ? -6.541 -6.565 18.397 1.00 86.31 208 MET A N 1
ATOM 1603 C CA . MET A 1 208 ? -6.618 -7.297 19.663 1.00 86.31 208 MET A CA 1
ATOM 1604 C C . MET A 1 208 ? -6.251 -8.780 19.494 1.00 86.31 208 MET A C 1
ATOM 1606 O O . MET A 1 208 ? -5.527 -9.335 20.321 1.00 86.31 208 MET A O 1
ATOM 1610 N N . GLU A 1 209 ? -6.734 -9.437 18.434 1.00 87.19 209 GLU A N 1
ATOM 1611 C CA . GLU A 1 209 ? -6.391 -10.833 18.148 1.00 87.19 209 GLU A CA 1
ATOM 1612 C C . GLU A 1 209 ? -4.884 -11.007 17.959 1.00 87.19 209 GLU A C 1
ATOM 1614 O O . GLU A 1 209 ? -4.278 -11.861 18.613 1.00 87.19 209 GLU A O 1
ATOM 1619 N N . ARG A 1 210 ? -4.277 -10.180 17.101 1.00 90.88 210 ARG A N 1
ATOM 1620 C CA . ARG A 1 210 ? -2.831 -10.185 16.873 1.00 90.88 210 ARG A CA 1
ATOM 1621 C C . ARG A 1 210 ? -2.082 -10.029 18.191 1.00 90.88 210 ARG A C 1
ATOM 1623 O O . ARG A 1 210 ? -1.193 -10.826 18.473 1.00 90.88 210 ARG A O 1
ATOM 1630 N N . ASP A 1 211 ? -2.463 -9.050 19.007 1.00 89.12 211 ASP A N 1
ATOM 1631 C CA . ASP A 1 211 ? -1.779 -8.754 20.263 1.00 89.12 211 ASP A CA 1
ATOM 1632 C C . ASP A 1 211 ? -1.872 -9.934 21.247 1.00 89.12 211 ASP A C 1
ATOM 1634 O O . ASP A 1 211 ? -0.877 -10.289 21.883 1.00 89.12 211 ASP A O 1
ATOM 1638 N N . TYR A 1 212 ? -3.021 -10.618 21.323 1.00 88.44 212 TYR A N 1
ATOM 1639 C CA . TYR A 1 212 ? -3.163 -11.835 22.129 1.00 88.44 212 TYR A CA 1
ATOM 1640 C C . TYR A 1 212 ? -2.349 -13.020 21.601 1.00 88.44 212 TYR A C 1
ATOM 1642 O O . TYR A 1 212 ? -1.783 -13.765 22.405 1.00 88.44 212 TYR A O 1
ATOM 1650 N N . LEU A 1 213 ? -2.263 -13.206 20.282 1.00 89.62 213 LEU A N 1
ATOM 1651 C CA . LEU A 1 213 ? -1.425 -14.250 19.682 1.00 89.62 213 LEU A CA 1
ATOM 1652 C C . LEU A 1 213 ? 0.060 -13.984 19.952 1.00 89.62 213 LEU A C 1
ATOM 1654 O O . LEU A 1 213 ? 0.771 -14.877 20.406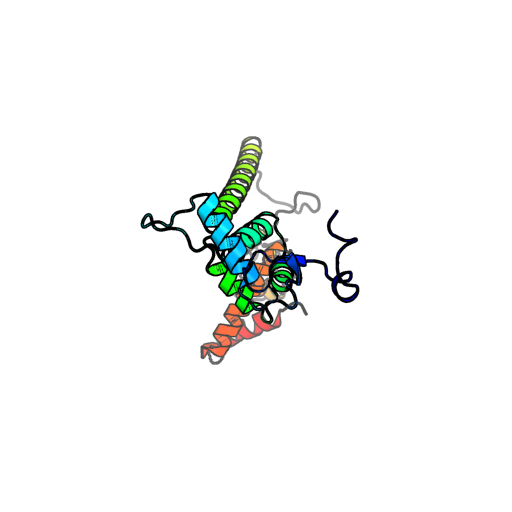 1.00 89.62 213 LEU A O 1
ATOM 1658 N N . THR A 1 214 ? 0.507 -12.740 19.784 1.00 90.38 214 THR A N 1
ATOM 1659 C CA . THR A 1 214 ? 1.879 -12.326 20.102 1.00 90.38 214 THR A CA 1
ATOM 1660 C C . THR A 1 214 ? 2.196 -12.505 21.590 1.00 90.38 214 THR A C 1
ATOM 1662 O O . THR A 1 214 ? 3.260 -13.016 21.942 1.00 90.38 214 THR A O 1
ATOM 1665 N N . LEU A 1 215 ? 1.265 -12.152 22.483 1.00 86.62 215 LEU A N 1
ATOM 1666 C CA . LEU A 1 215 ? 1.402 -12.396 23.923 1.00 86.62 215 LEU A CA 1
ATOM 1667 C C . LEU A 1 215 ? 1.552 -13.888 24.242 1.00 86.62 215 LEU A C 1
ATOM 1669 O O . LEU A 1 215 ? 2.355 -14.241 25.106 1.00 86.62 215 LEU A O 1
ATOM 1673 N N . ASN A 1 216 ? 0.808 -14.752 23.552 1.00 85.38 216 ASN A N 1
ATOM 1674 C CA . ASN A 1 216 ? 0.887 -16.202 23.714 1.00 85.38 216 ASN A CA 1
ATOM 1675 C C . ASN A 1 216 ? 2.230 -16.785 23.234 1.00 85.38 216 ASN A C 1
ATOM 1677 O O . ASN A 1 216 ? 2.702 -17.762 23.807 1.00 85.38 216 ASN A O 1
ATOM 1681 N N . GLU A 1 217 ? 2.854 -16.193 22.213 1.00 86.31 217 GLU A N 1
ATOM 1682 C CA . GLU A 1 217 ? 4.142 -16.650 21.669 1.00 86.31 217 GLU A CA 1
ATOM 1683 C C . GLU A 1 217 ? 5.352 -16.159 22.475 1.00 86.31 217 GLU A C 1
ATOM 1685 O O . GLU A 1 217 ? 6.297 -16.914 22.702 1.00 86.31 217 GLU A O 1
ATOM 1690 N N . ILE A 1 218 ? 5.343 -14.891 22.898 1.00 86.56 218 ILE A N 1
ATOM 1691 C CA . ILE A 1 218 ? 6.537 -14.225 23.446 1.00 86.56 218 ILE A CA 1
ATOM 1692 C C . ILE A 1 218 ? 6.582 -14.283 24.979 1.00 86.56 218 ILE A C 1
ATOM 1694 O O . ILE A 1 218 ? 7.658 -14.191 25.575 1.00 86.56 218 ILE A O 1
ATOM 1698 N N . SER A 1 219 ? 5.437 -14.436 25.651 1.00 83.75 219 SER A N 1
ATOM 1699 C CA . SER A 1 219 ? 5.354 -14.318 27.110 1.00 83.75 219 SER A CA 1
ATOM 1700 C C . SER A 1 219 ? 4.893 -15.603 27.801 1.00 83.75 219 SER A C 1
ATOM 1702 O O . SER A 1 219 ? 4.127 -16.392 27.259 1.00 83.75 219 SER A O 1
ATOM 1704 N N . ARG A 1 220 ? 5.281 -15.771 29.072 1.00 87.12 220 ARG A N 1
ATOM 1705 C CA . ARG A 1 220 ? 4.745 -16.821 29.961 1.00 87.12 220 ARG A CA 1
ATOM 1706 C C . ARG A 1 220 ? 3.390 -16.452 30.572 1.00 87.12 220 ARG A C 1
ATOM 1708 O O . ARG A 1 220 ? 3.009 -16.988 31.609 1.00 87.12 220 ARG A O 1
ATOM 1715 N N . ILE A 1 221 ? 2.645 -15.516 29.973 1.00 85.25 221 ILE A N 1
ATOM 1716 C CA . ILE A 1 221 ? 1.363 -15.067 30.534 1.00 85.25 221 ILE A CA 1
ATOM 1717 C C . ILE A 1 221 ? 0.347 -16.208 30.628 1.00 85.25 221 ILE A C 1
ATOM 1719 O O . ILE A 1 221 ? -0.508 -16.199 31.512 1.00 85.25 221 ILE A O 1
ATOM 1723 N N . MET A 1 222 ? 0.496 -17.226 29.779 1.00 84.75 222 MET A N 1
ATOM 1724 C CA . MET A 1 222 ? -0.319 -18.439 29.793 1.00 84.75 222 MET A CA 1
ATOM 1725 C C . MET A 1 222 ? -0.166 -19.276 31.065 1.00 84.75 222 MET A C 1
ATOM 1727 O O . MET A 1 222 ? -1.128 -19.942 31.450 1.00 84.75 222 MET A O 1
ATOM 1731 N N . ASP A 1 223 ? 0.987 -19.185 31.732 1.00 87.38 223 ASP A N 1
ATOM 1732 C CA . ASP A 1 223 ? 1.272 -19.865 33.001 1.00 87.38 223 ASP A CA 1
ATOM 1733 C C . ASP A 1 223 ? 0.726 -19.083 34.208 1.00 87.38 223 ASP A C 1
ATOM 1735 O O . ASP A 1 223 ? 0.682 -19.585 35.330 1.00 87.38 223 ASP A O 1
ATOM 1739 N N . THR A 1 224 ? 0.299 -17.836 33.992 1.00 88.12 224 THR A N 1
ATOM 1740 C CA . THR A 1 224 ? -0.291 -16.988 35.032 1.00 88.12 224 THR A CA 1
ATOM 1741 C C . THR A 1 224 ? -1.816 -17.142 35.072 1.00 88.12 224 THR A C 1
ATOM 1743 O O . THR A 1 224 ? -2.432 -17.547 34.080 1.00 88.12 224 THR A O 1
ATOM 1746 N N . PRO A 1 225 ? -2.483 -16.732 36.168 1.00 83.62 225 PRO A N 1
ATOM 1747 C CA . PRO A 1 225 ? -3.947 -16.674 36.221 1.00 83.62 225 PRO A CA 1
ATOM 1748 C C . PRO A 1 225 ? -4.582 -15.854 35.081 1.00 83.62 225 PRO A C 1
ATOM 1750 O O . PRO A 1 225 ? -5.709 -16.141 34.671 1.00 83.62 225 PRO A O 1
ATOM 1753 N N . TYR A 1 226 ? -3.852 -14.884 34.517 1.00 83.06 226 TYR A N 1
ATOM 1754 C CA . TYR A 1 226 ? -4.304 -14.061 33.391 1.00 83.06 226 TYR A CA 1
ATOM 1755 C C . TYR A 1 226 ? -4.353 -14.822 32.059 1.00 83.06 226 TYR A C 1
ATOM 1757 O O . TYR A 1 226 ? -5.121 -14.449 31.171 1.00 83.06 226 TYR A O 1
ATOM 1765 N N . GLY A 1 227 ? -3.630 -15.939 31.931 1.00 84.62 227 GLY A N 1
ATOM 1766 C CA . GLY A 1 227 ? -3.665 -16.801 30.747 1.00 84.62 227 GLY A CA 1
ATOM 1767 C C . GLY A 1 227 ? -5.055 -17.367 30.447 1.00 84.62 227 GLY A C 1
ATOM 1768 O O . GLY A 1 227 ? -5.399 -17.616 29.290 1.00 84.62 227 GLY A O 1
ATOM 1769 N N . ARG A 1 228 ? -5.905 -17.522 31.475 1.00 84.56 228 ARG A N 1
ATOM 1770 C CA . ARG A 1 228 ? -7.314 -17.905 31.296 1.00 84.56 228 ARG A CA 1
ATOM 1771 C C . ARG A 1 228 ? -8.079 -16.865 30.477 1.00 84.56 228 ARG A C 1
ATOM 1773 O O . ARG A 1 228 ? -8.800 -17.250 29.565 1.00 84.56 228 ARG A O 1
ATOM 1780 N N . VAL A 1 229 ? -7.886 -15.581 30.778 1.00 82.56 229 VAL A N 1
ATOM 1781 C CA . VAL A 1 229 ? -8.582 -14.467 30.116 1.00 82.56 229 VAL A CA 1
ATOM 1782 C C . VAL A 1 229 ? -8.180 -14.384 28.644 1.00 82.56 229 VAL A C 1
ATOM 1784 O O . VAL A 1 229 ? -9.042 -14.264 27.779 1.00 82.56 229 VAL A O 1
ATOM 1787 N N . VAL A 1 230 ? -6.885 -14.536 28.346 1.00 85.06 230 VAL A N 1
ATOM 1788 C CA . VAL A 1 230 ? -6.367 -14.560 26.965 1.00 85.06 230 VAL A CA 1
ATOM 1789 C C . VAL A 1 230 ? -6.998 -15.701 26.161 1.00 85.06 230 VAL A C 1
ATOM 1791 O O . VAL A 1 230 ? -7.506 -15.484 25.062 1.00 85.06 230 VAL A O 1
ATOM 1794 N N . ARG A 1 231 ? -7.029 -16.915 26.727 1.00 84.62 231 ARG A N 1
ATOM 1795 C CA . ARG A 1 231 ? -7.616 -18.092 26.071 1.00 84.62 231 ARG A CA 1
ATOM 1796 C C . ARG A 1 231 ? -9.116 -17.930 25.828 1.00 84.62 231 ARG A C 1
ATOM 1798 O O . ARG A 1 231 ? -9.614 -18.338 24.784 1.00 84.62 231 ARG A O 1
ATOM 1805 N N . GLU A 1 232 ? -9.823 -17.343 26.786 1.00 81.88 232 GLU A N 1
ATOM 1806 C CA . GLU A 1 232 ? -11.258 -17.095 26.690 1.00 81.88 232 GLU A CA 1
ATOM 1807 C C . GLU A 1 232 ? -11.587 -16.050 25.616 1.00 81.88 232 GLU A C 1
ATOM 1809 O O . GLU A 1 232 ? -12.467 -16.291 24.792 1.00 81.88 232 GLU A O 1
ATOM 1814 N N . ASN A 1 233 ? -10.834 -14.949 25.547 1.00 82.12 233 ASN A N 1
ATOM 1815 C CA . ASN A 1 233 ? -11.006 -13.929 24.508 1.00 82.12 233 ASN A CA 1
ATOM 1816 C C . ASN A 1 233 ? -10.690 -14.473 23.108 1.00 82.12 233 ASN A C 1
ATOM 1818 O O . ASN A 1 233 ? -11.471 -14.271 22.181 1.00 82.12 233 ASN A O 1
ATOM 1822 N N . LEU A 1 234 ? -9.609 -15.248 22.960 1.00 83.38 234 LEU A N 1
ATOM 1823 C CA . LEU A 1 234 ? -9.293 -15.943 21.706 1.00 83.38 234 LEU A CA 1
ATOM 1824 C C . LEU A 1 234 ? -10.325 -17.027 21.345 1.00 83.38 234 LEU A C 1
ATOM 1826 O O . LEU A 1 234 ? -10.450 -17.385 20.176 1.00 83.38 234 LEU A O 1
ATOM 1830 N N . GLY A 1 235 ? -11.051 -17.583 22.315 1.00 78.12 235 GLY A N 1
ATOM 1831 C CA . GLY A 1 235 ? -12.097 -18.584 22.084 1.00 78.12 235 GLY A CA 1
ATOM 1832 C C . GLY A 1 235 ? -13.418 -18.000 21.574 1.00 78.12 235 GLY A C 1
ATOM 1833 O O . GLY A 1 235 ? -14.207 -18.723 20.974 1.00 78.12 235 GLY A O 1
ATOM 1834 N N . ARG A 1 236 ? -13.648 -16.697 21.773 1.00 72.38 236 ARG A N 1
ATOM 1835 C CA . ARG A 1 236 ? -14.882 -15.977 21.403 1.00 72.38 236 ARG A CA 1
ATOM 1836 C C . ARG A 1 236 ? -14.852 -15.390 19.988 1.00 72.38 236 ARG A C 1
ATOM 1838 O O . ARG A 1 236 ? -15.662 -14.529 19.660 1.00 72.38 236 ARG A O 1
ATOM 1845 N N . ARG A 1 237 ? -13.919 -15.849 19.151 1.00 62.50 237 ARG A N 1
ATOM 1846 C CA . ARG A 1 237 ? -13.862 -15.494 17.729 1.00 62.50 237 ARG A CA 1
ATOM 1847 C C . ARG A 1 237 ? -15.171 -15.898 17.045 1.00 62.50 237 ARG A C 1
ATOM 1849 O O . ARG A 1 237 ? -15.639 -17.022 17.236 1.00 62.50 237 ARG A O 1
ATOM 1856 N N . CYS A 1 238 ? -15.743 -15.002 16.239 1.00 52.06 238 CYS A N 1
ATOM 1857 C CA . CYS A 1 238 ? -16.740 -15.401 15.247 1.00 52.06 238 CYS A CA 1
ATOM 1858 C C . CYS A 1 238 ? -16.079 -16.430 14.323 1.00 52.06 238 CYS A C 1
ATOM 1860 O O . CYS A 1 238 ? -15.053 -16.130 13.712 1.00 52.06 238 CYS A O 1
ATOM 1862 N N . LYS A 1 239 ? -16.621 -17.649 14.294 1.00 41.41 239 LYS A N 1
ATOM 1863 C CA . LYS A 1 239 ? -16.300 -18.634 13.258 1.00 41.41 239 LYS A CA 1
ATOM 1864 C C . LYS A 1 239 ? -17.019 -18.282 11.968 1.00 41.41 239 LYS A C 1
ATOM 1866 O O . LYS A 1 239 ? -18.164 -17.789 12.074 1.00 41.41 239 LYS A O 1
#

Foldseek 3Di:
DPQVPADPVCNPAPAWDADCDPVRHRPIDGPVPDPPCPQQVVQLVVQVVVVDADPVRHRDSDHPVVCLLVVVVVCVVVVPDLVVVCVVVVPPDSVVSVVVVVPRPCVVVVVVVVVVVVVVVVVVVVVVVVVVVVDPDDDDDDDDDDPPDDQPWPDDLQFTFSDQLDWDPVQVPDPPDDRRDGDPPSLCLLVTPRTDDDPVNVVSLVVLLVVLVVCVPPHPCCVPPCVVSSVVSNVSDDD

Radius of gyration: 33.11 Å; chains: 1; bounding box: 67×44×92 Å

InterPro domains:
  IPR002104 Integrase, catalytic domain [PF00589] (53-102)
  IPR011010 DNA breaking-rejoining enzyme, catalytic core [SSF56349] (54-104)
  IPR013762 Integrase-like, catalytic domain superfamily [G3DSA:1.10.443.10] (7-114)

Sequence (239 aa):
MALTSAPPVMRDKLFIWQSSARKSFMEIKSFATGKDGALGVAFAAYGKRKGFMDSNGQPLNLTPARLRPSFISELVERDVPVREIQLILGHKHIETTLAYLDRMDFNYIARSKLDVALRELHESAAELADSLSSSKAEANLIDVVNLDGPQVVFKTPLASCRNIFNPPEFIKKLSSYVPGSPCALYNMCLGCENVLLTASNLPELFAMERDYLTLNEISRIMDTPYGRVVRENLGRRCK

Secondary structure (DSSP, 8-state):
--STTS-GGGTT-S-EEE---TTSTT-EEETTTS-THHHHHHHHHHHHHHT-B-TTSSBP---GGGHHHHHHHHHHHTT--HHHHHHHHT-SSHHHHHHHHHTS-THHHHHHHHHHHHHHHHHHHHHHHHHHHT---------S--SSS----EE-SS-EES-SSS--HHHHTSTT--TTSPP--GGGGGG-TTEE--GGGHHHHHHHHHHHHHHHHH-GGGGSTTHHHHHHHHHT---

pLDDT: mean 77.3, std 13.89, range [35.5, 94.12]